Protein 9V8F (pdb70)

Radius of gyration: 19.0 Å; Cα contacts (8 Å, |Δi|>4): 303; chains: 2; bounding box: 31×50×57 Å

Secondary structure (DSSP, 8-state):
-HHHHHHHHHHHHHHHHHHHH-SS-HHHHHHHHTT---PEEE-SHHHHHHHHHH----HHHHHHHHHHHHHHHHHHHHHHHHHTSTTGGGS-HHHHHHHHHHHHHHHHHHHHHTTEETTEEEEGGGTEEEEHHHHHTSPTTSTTTTHHHHHHHHHHHTT---HHHHHHHHHHHHT-TTSTT-S-HHHHHHHHHHHHHHHHHHHHHH-TT-TTHHHHHHHHHHHHHHHHHHHHHHHHHHHHH-TTPPPPHHHHHHHTT--/--TTGGG-------

Nearest PDB structures (foldseek):
  7cxe-assembly1_A  TM=9.909E-01  e=9.442E-34  Homo sapiens
  5ycp-assembly1_A  TM=9.889E-01  e=4.609E-33  Homo sapiens
  5z5s-assembly1_A  TM=9.874E-01  e=3.484E-33  Homo sapiens
  7cxj-assembly1_A  TM=9.912E-01  e=4.609E-33  Homo sapiens
  2pob-assembly1_A  TM=9.887E-01  e=9.116E-32  Homo sapiens

Structure (mmCIF, N/CA/C/O backbone):
data_9V8F
#
_entry.id   9V8F
#
_cell.length_a   32.510
_cell.length_b   85.140
_cell.length_c   99.670
_cell.angle_alpha   90.00
_cell.angle_beta   90.00
_cell.angle_gamma   90.00
#
_symmetry.space_group_name_H-M   'P 2 21 21'
#
loop_
_entity.id
_entity.type
_entity.pdbx_description
1 polymer 'Peroxisome proliferator-activated receptor gamma'
2 polymer PG14
3 non-polymer DI(HYDROXYETHYL)ETHER
4 water water
#
loop_
_atom_site.group_PDB
_atom_site.id
_atom_site.type_symbol
_atom_site.label_atom_id
_atom_site.label_alt_id
_atom_site.label_comp_id
_atom_site.label_asym_id
_atom_site.label_entity_id
_atom_site.label_seq_id
_atom_site.pdbx_PD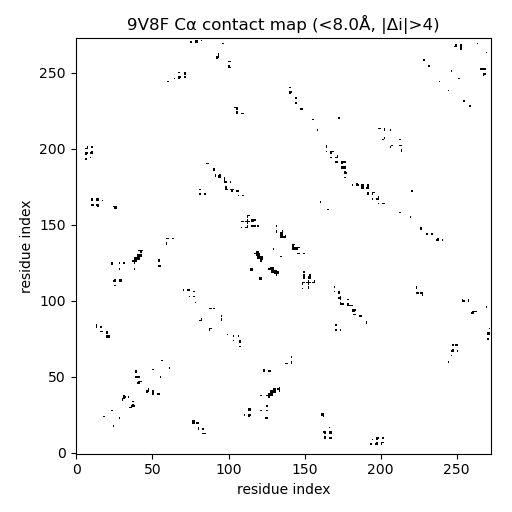B_ins_code
_atom_site.Cartn_x
_atom_site.Cartn_y
_atom_site.Cartn_z
_atom_site.occupancy
_atom_site.B_iso_or_equiv
_atom_site.auth_seq_id
_atom_site.auth_comp_id
_atom_site.auth_asym_id
_atom_site.auth_atom_id
_atom_site.pdbx_PDB_model_num
ATOM 1 N N . ASN A 1 1 ? 14.724 -11.468 -0.264 1.00 88.18 205 ASN A N 1
ATOM 2 C CA . ASN A 1 1 ? 16.059 -11.715 0.356 1.00 89.34 205 ASN A CA 1
ATOM 3 C C . ASN A 1 1 ? 16.919 -10.452 0.271 1.00 87.23 205 ASN A C 1
ATOM 4 O O . ASN A 1 1 ? 17.557 -10.107 1.262 1.00 84.46 205 ASN A O 1
ATOM 9 N N . PRO A 1 2 ? 17.004 -9.732 -0.881 1.00 85.22 206 PRO A N 1
ATOM 10 C CA . PRO A 1 2 ? 17.637 -8.411 -0.911 1.00 83.73 206 PRO A CA 1
ATOM 11 C C . PRO A 1 2 ? 16.862 -7.393 -0.080 1.00 78.71 206 PRO A C 1
ATOM 12 O O . PRO A 1 2 ? 17.460 -6.446 0.425 1.00 78.83 206 PRO A O 1
ATOM 16 N N . GLU A 1 3 ? 15.537 -7.590 0.044 1.00 76.26 207 GLU A N 1
ATOM 17 C CA . GLU A 1 3 ? 14.707 -6.770 0.920 1.00 73.27 207 GLU A CA 1
ATOM 18 C C . GLU A 1 3 ? 14.956 -7.198 2.373 1.00 67.79 207 GLU A C 1
ATOM 19 O O . GLU A 1 3 ? 15.241 -6.353 3.213 1.00 60.86 207 GLU A O 1
ATOM 25 N N . SER A 1 4 ? 14.866 -8.507 2.652 1.00 65.48 208 SER A N 1
ATOM 26 C CA . SER A 1 4 ? 15.261 -9.080 3.932 1.00 63.26 208 SER A CA 1
ATOM 27 C C . SER A 1 4 ? 16.609 -8.524 4.385 1.00 60.47 208 SER A C 1
ATOM 28 O O . SER A 1 4 ? 16.739 -8.075 5.523 1.00 60.43 208 SER A O 1
ATOM 31 N N . ALA A 1 5 ? 17.618 -8.623 3.511 1.00 59.22 209 ALA A N 1
ATOM 32 C CA . ALA A 1 5 ? 18.934 -8.091 3.812 1.00 59.40 209 ALA A CA 1
ATOM 33 C C . ALA A 1 5 ? 18.799 -6.625 4.201 1.00 57.38 209 ALA A C 1
ATOM 34 O O . ALA A 1 5 ? 19.247 -6.253 5.271 1.00 55.34 209 ALA A O 1
ATOM 36 N N . ASP A 1 6 ? 18.113 -5.833 3.372 1.00 57.09 210 ASP A N 1
ATOM 37 C CA . ASP A 1 6 ? 17.951 -4.410 3.645 1.00 57.33 210 ASP A CA 1
ATOM 38 C C . ASP A 1 6 ? 17.352 -4.196 5.036 1.00 53.83 210 ASP A C 1
ATOM 39 O O . ASP A 1 6 ? 17.840 -3.333 5.746 1.00 51.75 210 ASP A O 1
ATOM 44 N N . LEU A 1 7 ? 16.332 -4.988 5.403 1.00 52.08 211 LEU A N 1
ATOM 45 C CA . LEU A 1 7 ? 15.613 -4.852 6.646 1.00 52.58 211 LEU A CA 1
ATOM 46 C C . LEU A 1 7 ? 16.510 -5.194 7.836 1.00 49.27 211 LEU A C 1
ATOM 47 O O . LEU A 1 7 ? 16.414 -4.554 8.873 1.00 46.91 211 LEU A O 1
ATOM 52 N N . ARG A 1 8 ? 17.344 -6.219 7.682 1.00 49.20 212 ARG A N 1
ATOM 53 C CA . ARG A 1 8 ? 18.285 -6.618 8.711 1.00 48.95 212 ARG A CA 1
ATOM 54 C C . ARG A 1 8 ? 19.374 -5.560 8.842 1.00 48.01 212 ARG A C 1
ATOM 55 O O . ARG A 1 8 ? 19.800 -5.261 9.956 1.00 46.54 212 ARG A O 1
ATOM 63 N N . ALA A 1 9 ? 19.790 -4.998 7.706 1.00 47.67 213 ALA A N 1
ATOM 64 C CA . ALA A 1 9 ? 20.796 -3.954 7.683 1.00 48.14 213 ALA A CA 1
ATOM 65 C C . ALA A 1 9 ? 20.265 -2.696 8.368 1.00 46.05 213 ALA A C 1
ATOM 66 O O . ALA A 1 9 ? 21.037 -1.968 8.980 1.00 45.96 213 ALA A O 1
ATOM 68 N N . LEU A 1 10 ? 18.953 -2.456 8.261 1.00 44.08 214 LEU A N 1
ATOM 69 C CA . LEU A 1 10 ? 18.345 -1.291 8.877 1.00 43.20 214 LEU A CA 1
ATOM 70 C C . LEU A 1 10 ? 18.284 -1.515 10.390 1.00 41.06 214 LEU A C 1
ATOM 71 O O . LEU A 1 10 ? 18.617 -0.603 11.144 1.00 39.67 214 LEU A O 1
ATOM 76 N N . ALA A 1 11 ? 17.830 -2.703 10.822 1.00 40.47 215 ALA A N 1
ATOM 77 C CA . ALA A 1 11 ? 17.829 -3.079 12.228 1.00 40.21 215 ALA A CA 1
ATOM 78 C C . ALA A 1 11 ? 19.225 -2.885 12.827 1.00 40.72 215 ALA A C 1
ATOM 79 O O . ALA A 1 11 ? 19.350 -2.345 13.929 1.00 39.57 215 ALA A O 1
ATOM 81 N N . LYS A 1 12 ? 20.249 -3.345 12.110 1.00 42.45 216 LYS A N 1
ATOM 82 C CA . LYS A 1 12 ? 21.632 -3.246 12.569 1.00 44.30 216 LYS A CA 1
ATOM 83 C C . LYS A 1 12 ? 22.087 -1.782 12.679 1.00 42.64 216 LYS A C 1
ATOM 84 O O . LYS A 1 12 ? 22.703 -1.389 13.673 1.00 42.03 216 LYS A O 1
ATOM 90 N N . HIS A 1 13 ? 21.753 -0.969 11.676 1.00 41.25 217 HIS A N 1
ATOM 91 C CA . HIS A 1 13 ? 22.121 0.437 11.700 1.00 40.86 217 HIS A CA 1
ATOM 92 C C . HIS A 1 13 ? 21.540 1.141 12.941 1.00 38.45 217 HIS A C 1
ATOM 93 O O . HIS A 1 13 ? 22.220 1.927 13.582 1.00 38.41 217 HIS A O 1
ATOM 100 N N . LEU A 1 14 ? 20.261 0.898 13.218 1.00 36.37 218 LEU A N 1
ATOM 101 C CA . LEU A 1 14 ? 19.572 1.530 14.305 1.00 34.78 218 LEU A CA 1
ATOM 102 C C . LEU A 1 14 ? 20.165 1.060 15.628 1.00 34.48 218 LEU A C 1
ATOM 103 O O . LEU A 1 14 ? 20.284 1.874 16.512 1.00 33.67 218 LEU A O 1
ATOM 108 N N . TYR A 1 15 ? 20.481 -0.244 15.770 1.00 35.11 219 TYR A N 1
ATOM 109 C CA . TYR A 1 15 ? 21.082 -0.764 16.989 1.00 35.91 219 TYR A CA 1
ATOM 110 C C . TYR A 1 15 ? 22.433 -0.081 17.206 1.00 36.59 219 TYR A C 1
ATOM 111 O O . TYR A 1 15 ? 22.703 0.425 18.298 1.00 36.01 219 TYR A O 1
ATOM 120 N N . ASP A 1 16 ? 23.222 0.020 16.153 1.00 38.03 220 ASP A N 1
ATOM 121 C CA . ASP A 1 16 ? 24.534 0.650 16.249 1.00 39.93 220 ASP A CA 1
ATOM 122 C C . ASP A 1 16 ? 24.393 2.111 16.692 1.00 38.55 220 ASP A C 1
ATOM 123 O O . ASP A 1 16 ? 25.076 2.553 17.619 1.00 38.56 220 ASP A O 1
ATOM 128 N N . SER A 1 17 ? 23.392 2.798 16.137 1.00 37.04 221 SER A N 1
ATOM 129 C CA . SER A 1 17 ? 23.195 4.203 16.447 1.00 36.57 221 SER A CA 1
ATOM 130 C C . SER A 1 17 ? 22.688 4.409 17.879 1.00 34.16 221 SER A C 1
ATOM 131 O O . SER A 1 17 ? 23.006 5.412 18.518 1.00 33.80 221 SER A O 1
ATOM 134 N N . TYR A 1 18 ? 21.828 3.504 18.345 1.00 32.70 222 TYR A N 1
ATOM 135 C CA . TYR A 1 18 ? 21.279 3.561 19.674 1.00 31.48 222 TYR A CA 1
ATOM 136 C C . TYR A 1 18 ? 22.417 3.442 20.686 1.00 32.15 222 TYR A C 1
ATOM 137 O O . TYR A 1 18 ? 22.454 4.121 21.701 1.00 31.47 222 TYR A O 1
ATOM 146 N N . ILE A 1 19 ? 23.302 2.499 20.424 1.00 33.66 223 ILE A N 1
ATOM 147 C CA . ILE A 1 19 ? 24.423 2.268 21.325 1.00 35.30 223 ILE A CA 1
ATOM 148 C C . ILE A 1 19 ? 25.261 3.553 21.403 1.00 35.69 223 ILE A C 1
ATOM 149 O O . ILE A 1 19 ? 25.746 3.936 22.461 1.00 35.72 223 ILE A O 1
ATOM 154 N N . LYS A 1 20 ? 25.420 4.223 20.266 1.00 36.31 224 LYS A N 1
ATOM 155 C CA . LYS A 1 20 ? 26.227 5.422 20.213 1.00 37.55 224 LYS A CA 1
ATOM 156 C C . LYS A 1 20 ? 25.518 6.554 20.930 1.00 36.00 224 LYS A C 1
ATOM 157 O O . LYS A 1 20 ? 26.179 7.432 21.448 1.00 36.35 224 LYS A O 1
ATOM 163 N N . SER A 1 21 ? 24.181 6.542 20.922 1.00 34.70 225 SER A N 1
ATOM 164 C CA . SER A 1 21 ? 23.418 7.683 21.392 1.00 34.53 225 SER A CA 1
ATOM 165 C C . SER A 1 21 ? 23.140 7.605 22.897 1.00 35.15 225 SER A C 1
ATOM 166 O O . SER A 1 21 ? 22.986 8.640 23.527 1.00 33.99 225 SER A O 1
ATOM 169 N N . PHE A 1 22 ? 22.972 6.388 23.448 1.00 19.18 226 PHE A N 1
ATOM 170 C CA . PHE A 1 22 ? 22.447 6.217 24.803 1.00 21.33 226 PHE A CA 1
ATOM 171 C C . PHE A 1 22 ? 23.445 5.441 25.639 1.00 24.05 226 PHE A C 1
ATOM 172 O O . PHE A 1 22 ? 23.540 4.222 25.514 1.00 24.22 226 PHE A O 1
ATOM 180 N N . PRO A 1 23 ? 24.209 6.130 26.511 1.00 28.29 227 PRO A N 1
ATOM 181 C CA . PRO A 1 23 ? 25.208 5.471 27.359 1.00 29.75 227 PRO A CA 1
ATOM 182 C C . PRO A 1 23 ? 24.654 4.375 28.260 1.00 28.09 227 PRO A C 1
ATOM 183 O O . PRO A 1 23 ? 25.316 3.356 28.401 1.00 30.73 227 PRO A O 1
ATOM 187 N N . LEU A 1 24 ? 23.491 4.622 28.893 1.00 27.14 228 LEU A N 1
ATOM 188 C CA . LEU A 1 24 ? 22.926 3.678 29.840 1.00 29.25 228 LEU A CA 1
ATOM 189 C C . LEU A 1 24 ? 21.805 2.890 29.155 1.00 26.68 228 LEU A C 1
ATOM 190 O O . LEU A 1 24 ? 20.640 3.311 29.119 1.00 29.04 228 LEU A O 1
ATOM 195 N N . THR A 1 25 ? 22.220 1.759 28.600 1.00 24.83 229 THR A N 1
ATOM 196 C CA . THR A 1 25 ? 21.366 0.834 27.866 1.00 24.13 229 THR A CA 1
ATOM 197 C C . THR A 1 25 ? 20.633 -0.086 28.830 1.00 22.62 229 THR A C 1
ATOM 198 O O . THR A 1 25 ? 20.985 -0.183 30.006 1.00 21.37 229 THR A O 1
ATOM 202 N N . LYS A 1 26 ? 19.645 -0.803 28.292 1.00 22.93 230 LYS A N 1
ATOM 203 C CA . LYS A 1 26 ? 18.960 -1.821 29.072 1.00 23.56 230 LYS A CA 1
ATOM 204 C C . LYS A 1 26 ? 19.919 -2.926 29.498 1.00 22.40 230 LYS A C 1
ATOM 205 O O . LYS A 1 26 ? 19.847 -3.392 30.630 1.00 23.61 230 LYS A O 1
ATOM 211 N N . ALA A 1 27 ? 20.838 -3.325 28.632 1.00 23.84 231 ALA A N 1
ATOM 212 C CA . ALA A 1 27 ? 21.728 -4.413 29.028 1.00 24.60 231 ALA A CA 1
ATOM 213 C C . ALA A 1 27 ? 22.547 -3.993 30.248 1.00 23.76 231 ALA A C 1
ATOM 214 O O . ALA A 1 27 ? 22.783 -4.778 31.148 1.00 22.56 231 ALA A O 1
ATOM 216 N N . LYS A 1 28 ? 23.006 -2.747 30.234 1.00 24.33 232 LYS A N 1
ATOM 217 C CA . LYS A 1 28 ? 23.842 -2.214 31.297 1.00 25.30 232 LYS A CA 1
ATOM 218 C C . LYS A 1 28 ? 23.044 -2.043 32.580 1.00 22.79 232 LYS A C 1
ATOM 219 O O . LYS A 1 28 ? 23.529 -2.356 33.644 1.00 20.85 232 LYS A O 1
ATOM 225 N N . ALA A 1 29 ? 21.794 -1.613 32.461 1.00 21.19 233 ALA A N 1
ATOM 226 C CA . ALA A 1 29 ? 20.933 -1.414 33.598 1.00 20.07 233 ALA A CA 1
ATOM 227 C C . ALA A 1 29 ? 20.604 -2.745 34.261 1.00 20.33 233 ALA A C 1
ATOM 228 O O . ALA A 1 29 ? 20.621 -2.818 35.477 1.00 20.50 233 ALA A O 1
ATOM 230 N N . ARG A 1 30 ? 20.270 -3.761 33.467 1.00 21.38 234 ARG A N 1
ATOM 231 C CA . ARG A 1 30 ? 19.977 -5.101 33.948 1.00 22.91 234 ARG A CA 1
ATOM 232 C C . ARG A 1 30 ? 21.203 -5.718 34.625 1.00 22.76 234 ARG A C 1
ATOM 233 O O . ARG A 1 30 ? 21.092 -6.327 35.686 1.00 23.90 234 ARG A O 1
ATOM 241 N N . ALA A 1 31 ? 22.390 -5.532 34.065 1.00 22.99 235 ALA A N 1
ATOM 242 C CA . ALA A 1 31 ? 23.577 -6.062 34.740 1.00 24.35 235 ALA A CA 1
ATOM 243 C C . ALA A 1 31 ? 23.735 -5.472 36.146 1.00 25.21 235 ALA A C 1
ATOM 244 O O . ALA A 1 31 ? 24.014 -6.199 37.115 1.00 27.92 235 ALA A O 1
ATOM 246 N N . ILE A 1 32 ? 23.498 -4.161 36.281 1.00 24.34 236 ILE A N 1
ATOM 247 C CA . ILE A 1 32 ? 23.628 -3.480 37.566 1.00 23.19 236 ILE A CA 1
ATOM 248 C C . ILE A 1 32 ? 22.550 -3.989 38.514 1.00 22.93 236 ILE A C 1
ATOM 249 O O . ILE A 1 32 ? 22.852 -4.315 39.652 1.00 22.47 236 ILE A O 1
ATOM 254 N N . LEU A 1 33 ? 21.286 -4.025 38.078 1.00 22.66 237 LEU A N 1
ATOM 255 C CA . LEU A 1 33 ? 20.215 -4.422 38.984 1.00 23.31 237 LEU A CA 1
ATOM 256 C C . LEU A 1 33 ? 20.279 -5.892 39.401 1.00 27.20 237 LEU A C 1
ATOM 257 O O . LEU A 1 33 ? 19.639 -6.243 40.388 1.00 30.20 237 LEU A O 1
ATOM 262 N N . THR A 1 34 ? 21.021 -6.741 38.682 1.00 28.00 238 THR A N 1
ATOM 263 C CA . THR A 1 34 ? 21.107 -8.174 38.995 1.00 31.58 238 THR A CA 1
ATOM 264 C C . THR A 1 34 ? 22.497 -8.549 39.520 1.00 35.73 238 THR A C 1
ATOM 265 O O . THR A 1 34 ? 22.790 -9.733 39.695 1.00 40.11 238 THR A O 1
ATOM 269 N N . GLY A 1 35 ? 23.374 -7.559 39.683 1.00 38.70 239 GLY A N 1
ATOM 270 C CA . GLY A 1 35 ? 24.662 -7.753 40.332 1.00 44.62 239 GLY A CA 1
ATOM 271 C C . GLY A 1 35 ? 25.787 -8.265 39.428 1.00 48.13 239 GLY A C 1
ATOM 272 O O . GLY A 1 35 ? 26.904 -8.459 39.919 1.00 54.04 239 GLY A O 1
ATOM 273 N N . LYS A 1 36 ? 25.518 -8.479 38.130 1.00 45.84 240 LYS A N 1
ATOM 274 C CA . LYS A 1 36 ? 26.531 -9.010 37.232 1.00 50.93 240 LYS A CA 1
ATOM 275 C C . LYS A 1 36 ? 27.549 -7.916 36.898 1.00 57.38 240 LYS A C 1
ATOM 276 O O . LYS A 1 36 ? 27.527 -7.372 35.791 1.00 58.11 240 LYS A O 1
ATOM 282 N N . THR A 1 37 ? 28.444 -7.591 37.839 1.00 65.34 241 THR A N 1
ATOM 283 C CA . THR A 1 37 ? 29.259 -6.383 37.713 1.00 70.00 241 THR A CA 1
ATOM 284 C C . THR A 1 37 ? 30.109 -6.185 38.957 1.00 61.84 241 THR A C 1
ATOM 285 O O . THR A 1 37 ? 30.269 -7.173 39.711 1.00 67.94 241 THR A O 1
ATOM 289 N N . SER A 1 41 ? 27.235 -2.432 44.221 1.00 45.28 245 SER A N 1
ATOM 290 C CA . SER A 1 41 ? 25.786 -2.298 43.918 1.00 44.84 245 SER A CA 1
ATOM 291 C C . S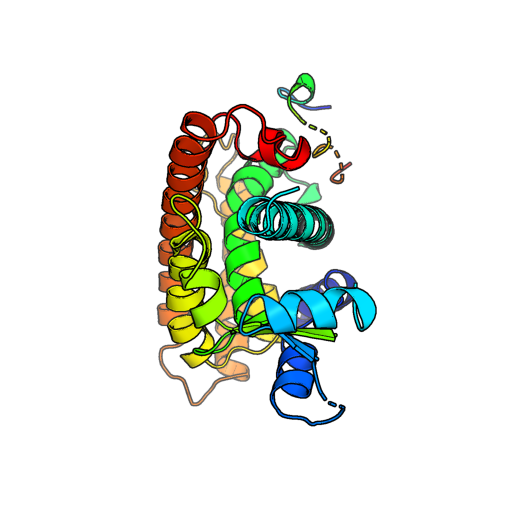ER A 1 41 ? 25.307 -0.887 44.260 1.00 37.18 245 SER A C 1
ATOM 292 O O . SER A 1 41 ? 25.876 -0.212 45.127 1.00 36.95 245 SER A O 1
ATOM 295 N N . PRO A 1 42 ? 24.219 -0.398 43.621 1.00 30.51 246 PRO A N 1
ATOM 296 C CA . PRO A 1 42 ? 23.815 1.005 43.756 1.00 27.45 246 PRO A CA 1
ATOM 297 C C . PRO A 1 42 ? 23.499 1.355 45.214 1.00 25.69 246 PRO A C 1
ATOM 298 O O . PRO A 1 42 ? 22.956 0.534 45.927 1.00 25.67 246 PRO A O 1
ATOM 302 N N . PHE A 1 43 ? 23.813 2.585 45.589 1.00 26.05 247 PHE A N 1
ATOM 303 C CA . PHE A 1 43 ? 23.416 3.141 46.868 1.00 27.07 247 PHE A CA 1
ATOM 304 C C . PHE A 1 43 ? 21.905 3.270 46.863 1.00 25.05 247 PHE A C 1
ATOM 305 O O . PHE A 1 43 ? 21.364 3.902 45.954 1.00 24.42 247 PHE A O 1
ATOM 313 N N . VAL A 1 44 ? 21.243 2.710 47.888 1.00 23.86 248 VAL A N 1
ATOM 314 C CA . VAL A 1 44 ? 19.783 2.715 47.908 1.00 23.22 248 VAL A CA 1
ATOM 315 C C . VAL A 1 44 ? 19.256 3.862 48.759 1.00 23.77 248 VAL A C 1
ATOM 316 O O . VAL A 1 44 ? 19.572 3.975 49.973 1.00 25.23 248 VAL A O 1
ATOM 320 N N . ILE A 1 45 ? 18.346 4.638 48.129 1.00 22.89 249 ILE A N 1
ATOM 321 C CA . ILE A 1 45 ? 17.654 5.714 48.779 1.00 23.63 249 ILE A CA 1
ATOM 322 C C . ILE A 1 45 ? 16.227 5.266 49.034 1.00 22.91 249 ILE A C 1
ATOM 323 O O . ILE A 1 45 ? 15.512 5.045 48.098 1.00 21.85 249 ILE A O 1
ATOM 328 N N . TYR A 1 46 ? 15.866 5.059 50.306 1.00 22.89 250 TYR A N 1
ATOM 329 C CA . TYR A 1 46 ? 14.547 4.542 50.658 1.00 24.25 250 TYR A CA 1
ATOM 330 C C . TYR A 1 46 ? 13.841 5.458 51.663 1.00 24.58 250 TYR A C 1
ATOM 331 O O . TYR A 1 46 ? 12.713 5.192 52.067 1.00 24.92 250 TYR A O 1
ATOM 340 N N . ASP A 1 47 ? 14.499 6.538 52.109 1.00 24.91 251 ASP A N 1
ATOM 341 C CA . ASP A 1 47 ? 13.909 7.449 53.083 1.00 26.87 251 ASP A CA 1
ATOM 342 C C . ASP A 1 47 ? 14.743 8.721 53.113 1.00 26.60 251 ASP A C 1
ATOM 343 O O . ASP A 1 47 ? 15.763 8.789 52.404 1.00 25.86 251 ASP A O 1
ATOM 348 N N . MET A 1 48 ? 14.392 9.641 54.032 1.00 27.34 252 MET A N 1
ATOM 349 C CA . MET A 1 48 ? 15.095 10.910 54.104 1.00 29.04 252 MET A CA 1
ATOM 350 C C . MET A 1 48 ? 16.517 10.718 54.621 1.00 29.29 252 MET A C 1
ATOM 351 O O . MET A 1 48 ? 17.403 11.399 54.139 1.00 30.46 252 MET A O 1
ATOM 356 N N . ASN A 1 49 ? 16.722 9.833 55.602 1.00 30.41 253 ASN A N 1
ATOM 357 C CA . ASN A 1 49 ? 18.058 9.622 56.152 1.00 34.80 253 ASN A CA 1
ATOM 358 C C . ASN A 1 49 ? 18.984 9.073 55.062 1.00 32.82 253 ASN A C 1
ATOM 359 O O . ASN A 1 49 ? 20.137 9.489 54.939 1.00 34.22 253 ASN A O 1
ATOM 364 N N . SER A 1 50 ? 18.488 8.101 54.300 1.00 30.24 254 SER A N 1
ATOM 365 C CA . SER 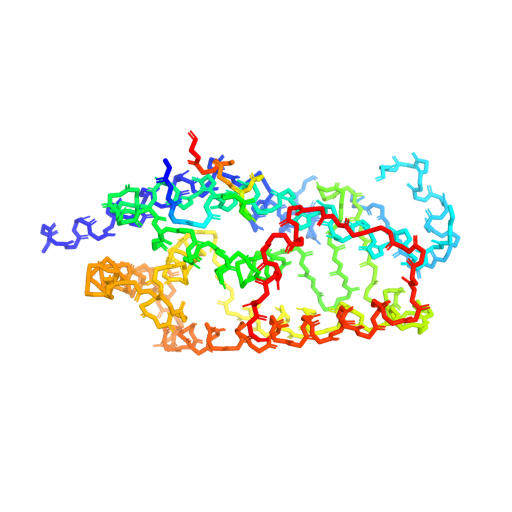A 1 50 ? 19.301 7.519 53.230 1.00 29.82 254 SER A CA 1
ATOM 366 C C . SER A 1 50 ? 19.550 8.521 52.085 1.00 28.70 254 SER A C 1
ATOM 367 O O . SER A 1 50 ? 20.648 8.575 51.542 1.00 29.78 254 SER A O 1
ATOM 370 N N . LEU A 1 51 ? 18.580 9.374 51.774 1.00 28.43 255 LEU A N 1
ATOM 371 C CA . LEU A 1 51 ? 18.790 10.471 50.845 1.00 31.08 255 LEU A CA 1
ATOM 372 C C . LEU A 1 51 ? 19.953 11.348 51.312 1.00 33.73 255 LEU A C 1
ATOM 373 O O . LEU A 1 51 ? 20.852 11.638 50.520 1.00 32.58 255 LEU A O 1
ATOM 378 N N . MET A 1 52 ? 19.942 11.705 52.605 1.00 36.01 256 MET A N 1
ATOM 379 C CA . MET A 1 52 ? 21.005 12.465 53.249 1.00 37.85 256 MET A CA 1
ATOM 380 C C . MET A 1 52 ? 22.359 11.779 53.097 1.00 37.28 256 MET A C 1
ATOM 381 O O . MET A 1 52 ? 23.325 12.404 52.683 1.00 39.02 256 MET A O 1
ATOM 386 N N . MET A 1 53 ? 22.445 10.510 53.487 1.00 39.64 257 MET A N 1
ATOM 387 C CA . MET A 1 53 ? 23.687 9.765 53.364 1.00 41.15 257 MET A CA 1
ATOM 388 C C . MET A 1 53 ? 24.050 9.630 51.878 1.00 42.49 257 MET A C 1
ATOM 389 O O . MET A 1 53 ? 25.223 9.699 51.502 1.00 41.33 257 MET A O 1
ATOM 394 N N . GLY A 1 54 ? 23.036 9.534 51.017 1.00 41.19 258 GLY A N 1
ATOM 395 C CA . GLY A 1 54 ? 23.271 9.367 49.591 1.00 46.42 258 GLY A CA 1
ATOM 396 C C . GLY A 1 54 ? 23.974 10.565 48.954 1.00 51.29 258 GLY A C 1
ATOM 397 O O . GLY A 1 54 ? 24.749 10.400 48.012 1.00 50.69 258 GLY A O 1
ATOM 398 N N . GLU A 1 55 ? 23.719 11.769 49.469 1.00 55.18 259 GLU A N 1
ATOM 399 C CA . GLU A 1 55 ? 24.200 12.973 48.814 1.00 61.84 259 GLU A CA 1
ATOM 400 C C . GLU A 1 55 ? 25.719 13.059 48.896 1.00 70.95 259 GLU A C 1
ATOM 401 O O . GLU A 1 55 ? 26.342 13.676 48.037 1.00 69.73 259 GLU A O 1
ATOM 407 N N . ASP A 1 56 ? 26.305 12.441 49.928 1.00 79.70 260 ASP A N 1
ATOM 408 C CA . ASP A 1 56 ? 27.752 12.368 50.046 1.00 87.95 260 ASP A CA 1
ATOM 409 C C . ASP A 1 56 ? 28.278 11.289 49.099 1.00 88.53 260 ASP A C 1
ATOM 410 O O . ASP A 1 56 ? 29.136 11.569 48.269 1.00 88.25 260 ASP A O 1
ATOM 415 N N . LYS A 1 57 ? 27.720 10.072 49.195 1.00 89.01 261 LYS A N 1
ATOM 416 C CA . LYS A 1 57 ? 28.268 8.902 48.518 1.00 84.29 261 LYS A CA 1
ATOM 417 C C . LYS A 1 57 ? 28.214 9.070 46.995 1.00 80.82 261 LYS A C 1
ATOM 418 O O . LYS A 1 57 ? 29.232 8.895 46.332 1.00 84.28 261 LYS A O 1
ATOM 424 N N . ILE A 1 58 ? 27.037 9.389 46.440 1.00 75.07 262 ILE A N 1
ATOM 425 C CA . ILE A 1 58 ? 26.885 9.596 45.003 1.00 72.52 262 ILE A CA 1
ATOM 426 C C . ILE A 1 58 ? 26.640 11.088 44.748 1.00 73.42 262 ILE A C 1
ATOM 427 O O . ILE A 1 58 ? 26.842 11.904 45.647 1.00 72.12 262 ILE A O 1
ATOM 432 N N . LYS A 1 59 ? 26.255 11.461 43.519 1.00 75.61 263 LYS A N 1
ATOM 433 C CA . LYS A 1 59 ? 25.882 12.843 43.238 1.00 74.43 263 LYS A CA 1
ATOM 434 C C . LYS A 1 59 ? 24.358 12.985 43.344 1.00 68.88 263 LYS A C 1
ATOM 435 O O . LYS A 1 59 ? 23.737 13.153 42.282 1.00 73.56 263 LYS A O 1
ATOM 441 N N . LYS A 1 71 ? 17.342 23.628 48.996 1.00 73.86 275 LYS A N 1
ATOM 442 C CA . LYS A 1 71 ? 15.899 23.826 49.305 1.00 72.63 275 LYS A CA 1
ATOM 443 C C . LYS A 1 71 ? 15.242 22.465 49.540 1.00 66.59 275 LYS A C 1
ATOM 444 O O . LYS A 1 71 ? 15.931 21.468 49.739 1.00 68.72 275 LYS A O 1
ATOM 450 N N . GLU A 1 72 ? 13.903 22.438 49.510 1.00 61.21 276 GLU A N 1
ATOM 451 C CA . GLU A 1 72 ? 13.107 21.319 49.997 1.00 53.24 276 GLU A CA 1
ATOM 452 C C . GLU A 1 72 ? 13.316 20.052 49.170 1.00 49.87 276 GLU A C 1
ATOM 453 O O . GLU A 1 72 ? 13.520 20.127 47.957 1.00 43.51 276 GLU A O 1
ATOM 459 N N . VAL A 1 73 ? 13.195 18.883 49.827 1.00 46.66 277 VAL A N 1
ATOM 460 C CA . VAL A 1 73 ? 13.506 17.595 49.209 1.00 44.36 277 VAL A CA 1
ATOM 461 C C . VAL A 1 73 ? 12.588 17.281 48.022 1.00 39.10 277 VAL A C 1
ATOM 462 O O . VAL A 1 73 ? 13.061 16.851 46.977 1.00 35.72 277 VAL A O 1
ATOM 466 N N . ALA A 1 74 ? 11.272 17.424 48.164 1.00 37.52 278 ALA A N 1
ATOM 467 C CA . ALA A 1 74 ? 10.392 17.018 47.075 1.00 36.25 278 ALA A CA 1
ATOM 468 C C . ALA A 1 74 ? 10.662 17.830 45.796 1.00 36.08 278 ALA A C 1
ATOM 469 O O . ALA A 1 74 ? 10.628 17.300 44.680 1.00 32.62 278 ALA A O 1
ATOM 471 N N . ILE A 1 75 ? 10.972 19.125 45.960 1.00 35.74 279 ILE A N 1
ATOM 472 C CA . ILE A 1 75 ? 11.263 19.990 44.835 1.00 38.11 279 ILE A CA 1
ATOM 473 C C . ILE A 1 75 ? 12.581 19.565 44.211 1.00 35.70 279 ILE A C 1
ATOM 474 O O . ILE A 1 75 ? 12.684 19.485 42.980 1.00 34.52 279 ILE A O 1
ATOM 479 N N . ARG A 1 76 ? 13.577 19.291 45.060 1.00 35.43 280 ARG A N 1
ATOM 480 C CA . ARG A 1 76 ? 14.880 18.854 44.574 1.00 36.82 280 ARG A CA 1
ATOM 481 C C . ARG A 1 76 ? 14.770 17.561 43.769 1.00 32.47 280 ARG A C 1
ATOM 482 O O . ARG A 1 76 ? 15.428 17.433 42.748 1.00 31.05 280 ARG A O 1
ATOM 490 N N . ILE A 1 77 ? 13.924 16.623 44.188 1.00 31.40 281 ILE A N 1
ATOM 491 C CA . ILE A 1 77 ? 13.815 15.351 43.483 1.00 31.52 281 ILE A CA 1
ATOM 492 C C . ILE A 1 77 ? 13.087 15.537 42.151 1.00 30.74 281 ILE A C 1
ATOM 493 O O . ILE A 1 77 ? 13.496 14.992 41.130 1.00 29.31 281 ILE A O 1
ATOM 498 N N . PHE A 1 78 ? 11.998 16.310 42.161 1.00 31.45 282 PHE A N 1
ATOM 499 C CA . PHE A 1 78 ? 11.253 16.598 40.946 1.00 32.91 282 PHE A CA 1
ATOM 500 C C . PHE A 1 78 ? 12.158 17.297 39.922 1.00 33.88 282 PHE A C 1
ATOM 501 O O . 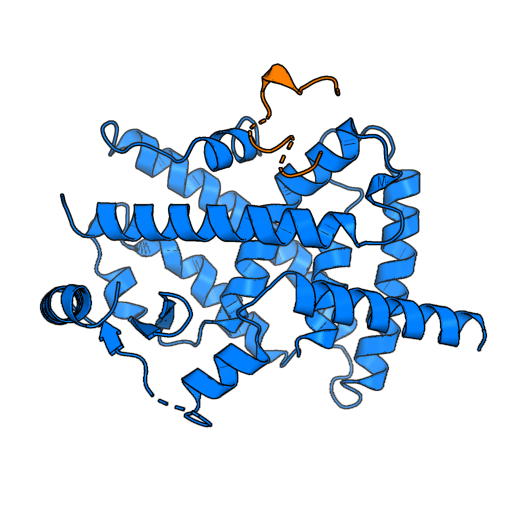PHE A 1 78 ? 12.192 16.911 38.746 1.00 33.93 282 PHE A O 1
ATOM 509 N N . GLN A 1 79 ? 12.913 18.312 40.366 1.00 33.32 283 GLN A N 1
ATOM 510 C CA . GLN A 1 79 ? 13.822 19.024 39.486 1.00 35.27 283 GLN A CA 1
ATOM 511 C C . GLN A 1 79 ? 14.920 18.089 38.979 1.00 33.26 283 GLN A C 1
ATOM 512 O O . GLN A 1 79 ? 15.380 18.203 37.833 1.00 31.04 283 GLN A O 1
ATOM 518 N N . GLY A 1 80 ? 15.337 17.152 39.822 1.00 31.95 284 GLY A N 1
ATOM 519 C CA . GLY A 1 80 ? 16.283 16.135 39.383 1.00 32.42 284 GLY A CA 1
ATOM 520 C C . GLY A 1 80 ? 15.720 15.324 38.221 1.00 29.38 284 GLY A C 1
ATOM 521 O O . GLY A 1 80 ? 16.400 15.071 37.235 1.00 30.14 284 GLY A O 1
ATOM 522 N N . CYS A 1 81 ? 14.444 14.984 38.307 1.00 28.80 285 CYS A N 1
ATOM 523 C CA . CYS A 1 81 ? 13.768 14.254 37.252 1.00 30.09 285 CYS A CA 1
ATOM 524 C C . CYS A 1 81 ? 13.766 15.078 35.957 1.00 28.77 285 CYS A C 1
ATOM 525 O O . CYS A 1 81 ? 14.076 14.587 34.879 1.00 27.27 285 CYS A O 1
ATOM 528 N N . GLN A 1 82 ? 13.428 16.360 36.067 1.00 29.99 286 GLN A N 1
ATOM 529 C CA . GLN A 1 82 ? 13.430 17.252 34.921 1.00 29.31 286 GLN A CA 1
ATOM 530 C C . GLN A 1 82 ? 14.828 17.335 34.302 1.00 27.65 286 GLN A C 1
ATOM 531 O O . GLN A 1 82 ? 14.954 17.246 33.084 1.00 28.35 286 GLN A O 1
ATOM 537 N N . PHE A 1 83 ? 15.881 17.520 35.106 1.00 27.36 287 PHE A N 1
ATOM 538 C CA . PHE A 1 83 ? 17.239 17.596 34.576 1.00 28.24 287 PHE A CA 1
ATOM 539 C C . PHE A 1 83 ? 17.637 16.324 33.829 1.00 28.43 287 PHE A C 1
ATOM 540 O O . PHE A 1 83 ? 18.264 16.386 32.754 1.00 28.52 287 PHE A O 1
ATOM 548 N N . ARG A 1 84 ? 17.261 15.175 34.374 1.00 27.89 288 ARG A N 1
ATOM 549 C CA . ARG A 1 84 ? 17.490 13.908 33.696 1.00 26.67 288 ARG A CA 1
ATOM 550 C C . ARG A 1 84 ? 16.712 13.855 32.376 1.00 26.03 288 ARG A C 1
ATOM 551 O O . ARG A 1 84 ? 17.227 13.381 31.371 1.00 25.08 288 ARG A O 1
ATOM 553 N N . SER A 1 85 ? 15.455 14.328 32.344 1.00 26.04 289 SER A N 1
ATOM 554 C CA . SER A 1 85 ? 14.698 14.377 31.098 1.00 26.16 289 SER A CA 1
ATOM 555 C C . SER A 1 85 ? 15.410 15.212 30.028 1.00 25.71 289 SER A C 1
ATOM 556 O O . SER A 1 85 ? 15.351 14.902 28.842 1.00 24.91 289 SER A O 1
ATOM 559 N N . VAL A 1 86 ? 16.010 16.323 30.450 1.00 24.74 290 VAL A N 1
ATOM 560 C CA . VAL A 1 86 ? 16.699 17.215 29.539 1.00 26.78 290 VAL A CA 1
ATOM 561 C C . VAL A 1 86 ? 17.856 16.468 28.873 1.00 25.94 290 VAL A C 1
ATOM 562 O O . VAL A 1 86 ? 18.039 16.580 27.668 1.00 25.41 290 VAL A O 1
ATOM 566 N N . GLU A 1 87 ? 18.619 15.687 29.640 1.00 27.55 291 GLU A N 1
ATOM 567 C CA . GLU A 1 87 ? 19.720 14.909 29.085 1.00 28.55 291 GLU A CA 1
ATOM 568 C C . GLU A 1 87 ? 19.193 13.843 28.110 1.00 27.87 291 GLU A C 1
ATOM 569 O O . GLU A 1 87 ? 19.745 13.626 27.025 1.00 24.76 291 GLU A O 1
ATOM 575 N N . ALA A 1 88 ? 18.053 13.219 28.437 1.00 25.25 292 ALA A N 1
ATOM 576 C CA . ALA A 1 88 ? 17.438 12.278 27.517 1.00 23.95 292 ALA A CA 1
ATOM 577 C C . ALA A 1 88 ? 17.000 12.956 26.206 1.00 22.71 292 ALA A C 1
ATOM 578 O O . ALA A 1 88 ? 17.215 12.419 25.129 1.00 22.03 292 ALA A O 1
ATOM 580 N N . VAL A 1 89 ? 16.389 14.142 26.251 1.00 22.44 293 VAL A N 1
ATOM 581 C CA . VAL A 1 89 ? 16.028 14.869 25.038 1.00 22.64 293 VAL A CA 1
ATOM 582 C C . VAL A 1 89 ? 17.248 15.053 24.134 1.00 22.44 293 VAL A C 1
ATOM 583 O O . VAL A 1 89 ? 17.178 14.885 22.925 1.00 21.67 293 VAL A O 1
ATOM 587 N N . GLN A 1 90 ? 18.377 15.433 24.718 1.00 22.95 294 GLN A N 1
ATOM 588 C CA . GLN A 1 90 ? 19.610 15.545 23.964 1.00 23.68 294 GLN A CA 1
ATOM 589 C C . GLN A 1 90 ? 19.987 14.246 23.255 1.00 22.65 294 GLN A C 1
ATOM 590 O O . GLN A 1 90 ? 20.355 14.262 22.089 1.00 22.64 294 GLN A O 1
ATOM 596 N N . GLU A 1 91 ? 19.933 13.122 23.967 1.00 22.50 295 GLU A N 1
ATOM 597 C CA . GLU A 1 91 ? 20.383 11.852 23.417 1.00 22.58 295 GLU A CA 1
ATOM 598 C C . GLU A 1 91 ? 19.394 11.373 22.358 1.00 20.69 295 GLU A C 1
ATOM 599 O O . GLU A 1 91 ? 19.770 10.832 21.330 1.00 20.76 295 GLU A O 1
ATOM 605 N N . ILE A 1 92 ? 18.103 11.555 22.630 1.00 20.47 296 ILE A N 1
ATOM 606 C CA . ILE A 1 92 ? 17.089 11.146 21.674 1.00 20.68 296 ILE A CA 1
ATOM 607 C C . ILE A 1 92 ? 17.186 11.939 20.372 1.00 20.49 296 ILE A C 1
ATOM 608 O O . ILE A 1 92 ? 16.967 11.371 19.268 1.00 21.02 296 ILE A O 1
ATOM 613 N N . THR A 1 93 ? 17.504 13.248 20.469 1.00 20.72 297 THR A N 1
ATOM 614 C CA . THR A 1 93 ? 17.631 14.087 19.294 1.00 22.46 297 THR A CA 1
ATOM 615 C C . THR A 1 93 ? 18.782 13.590 18.422 1.00 22.71 297 THR A C 1
ATOM 616 O O . THR A 1 93 ? 18.691 13.493 17.182 1.00 22.60 297 THR A O 1
ATOM 620 N N . GLU A 1 94 ? 19.890 13.237 19.072 1.00 23.56 298 GLU A N 1
ATOM 621 C CA . GLU A 1 94 ? 21.004 12.656 18.340 1.00 24.78 298 GLU A CA 1
ATOM 622 C C . GLU A 1 94 ? 20.608 11.348 17.660 1.00 24.89 298 GLU A C 1
ATOM 623 O O . GLU A 1 94 ? 20.929 11.119 16.487 1.00 24.57 298 GLU A O 1
ATOM 629 N N . TYR A 1 95 ? 19.880 10.491 18.371 1.00 22.81 299 TYR A N 1
ATOM 630 C CA . TYR A 1 95 ? 19.465 9.233 17.782 1.00 22.67 299 TYR A CA 1
ATOM 631 C C . TYR A 1 95 ? 18.573 9.470 16.579 1.00 24.10 299 TYR A C 1
ATOM 632 O O . TYR A 1 95 ? 18.754 8.852 15.534 1.00 23.99 299 TYR A O 1
ATOM 641 N N . ALA A 1 96 ? 17.675 10.459 16.681 1.00 23.50 300 ALA A N 1
ATOM 642 C CA . ALA A 1 96 ? 16.696 10.701 15.634 1.00 23.69 300 ALA A CA 1
ATOM 643 C C . ALA A 1 96 ? 17.388 11.086 14.336 1.00 24.96 300 ALA A C 1
ATOM 644 O O . ALA A 1 96 ? 16.988 10.700 13.222 1.00 25.08 300 ALA A O 1
ATOM 646 N N . LYS A 1 97 ? 18.478 11.822 14.474 1.00 26.16 301 LYS A N 1
ATOM 647 C CA . LYS A 1 97 ? 19.228 12.250 13.305 1.00 28.13 301 LYS A CA 1
ATOM 648 C C . LYS A 1 97 ? 19.863 11.097 12.546 1.00 29.03 301 LYS A C 1
ATOM 649 O O . LYS A 1 97 ? 20.233 11.260 11.376 1.00 28.74 301 LYS A O 1
ATOM 655 N N . SER A 1 98 ? 20.040 9.951 13.214 1.00 28.05 302 SER A N 1
ATOM 656 C CA . SER A 1 98 ? 20.619 8.784 12.580 1.00 29.75 302 SER A CA 1
ATOM 657 C C . SER A 1 98 ? 19.578 7.915 11.884 1.00 29.55 302 SER A C 1
ATOM 658 O O . SER A 1 98 ? 19.965 6.958 11.216 1.00 30.15 302 SER A O 1
ATOM 661 N N . ILE A 1 99 ? 18.284 8.201 12.045 1.00 30.13 303 ILE A N 1
ATOM 662 C CA . ILE A 1 99 ? 17.251 7.359 11.461 1.00 30.90 303 ILE A CA 1
ATOM 663 C C . ILE A 1 99 ? 17.145 7.703 9.983 1.00 32.93 303 ILE A C 1
ATOM 664 O O . ILE A 1 99 ? 16.838 8.849 9.633 1.00 31.43 303 ILE A O 1
ATOM 669 N N . PRO A 1 100 ? 17.409 6.733 9.074 1.00 34.87 304 PRO A N 1
ATOM 670 C CA . PRO A 1 100 ? 17.461 7.035 7.641 1.00 35.94 304 PRO A CA 1
ATOM 671 C C . PRO A 1 100 ? 16.189 7.719 7.141 1.00 35.55 304 PRO A C 1
ATOM 672 O O . PRO A 1 100 ? 15.093 7.202 7.336 1.00 35.51 304 PRO A O 1
ATOM 676 N N . GLY A 1 101 ? 16.362 8.904 6.542 1.00 35.02 305 GLY A N 1
ATOM 677 C CA . GLY A 1 101 ? 15.263 9.711 6.029 1.00 35.94 305 GLY A CA 1
ATOM 678 C C . GLY A 1 101 ? 14.892 10.883 6.932 1.00 32.28 305 GLY A C 1
ATOM 679 O O . GLY A 1 101 ? 14.380 11.904 6.464 1.00 32.26 305 GLY A O 1
ATOM 680 N N . PHE A 1 102 ? 15.204 10.789 8.230 1.00 31.40 306 PHE A N 1
ATOM 681 C CA . PHE A 1 102 ? 14.671 11.748 9.172 1.00 29.54 306 PHE A CA 1
ATOM 682 C C . PHE A 1 102 ? 15.153 13.153 8.829 1.00 28.40 306 PHE A C 1
ATOM 683 O O . PHE A 1 102 ? 14.349 14.091 8.792 1.00 26.34 306 PHE A O 1
ATOM 691 N N . VAL A 1 103 ? 16.465 13.322 8.636 1.00 28.65 307 VAL A N 1
ATOM 692 C CA . VAL A 1 103 ? 16.960 14.686 8.457 1.00 30.54 307 VAL A CA 1
ATOM 693 C C . VAL A 1 103 ? 16.624 15.219 7.062 1.00 33.19 307 VAL A C 1
ATOM 694 O O . VAL A 1 103 ? 16.840 16.396 6.789 1.00 32.08 307 VAL A O 1
ATOM 698 N N . ASN A 1 104 ? 16.043 14.379 6.203 1.00 34.09 308 ASN A N 1
ATOM 699 C CA . ASN A 1 104 ? 15.647 14.800 4.870 1.00 38.88 308 ASN A CA 1
ATOM 700 C C . ASN A 1 104 ? 14.203 15.278 4.871 1.0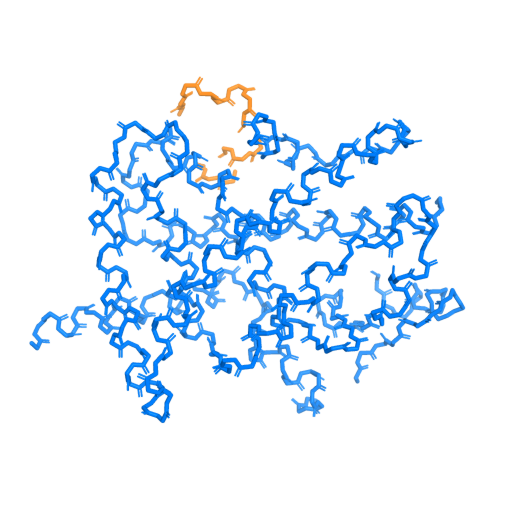0 36.26 308 ASN A C 1
ATOM 701 O O . ASN A 1 104 ? 13.760 15.836 3.886 1.00 33.97 308 ASN A O 1
ATOM 706 N N . LEU A 1 105 ? 13.484 15.078 5.975 1.00 32.34 309 LEU A N 1
ATOM 707 C CA . LEU A 1 105 ? 12.143 15.620 6.079 1.00 31.40 309 LEU A CA 1
ATOM 708 C C . LEU A 1 105 ? 12.187 17.138 6.174 1.00 31.57 309 LEU A C 1
ATOM 709 O O . LEU A 1 105 ? 13.193 17.756 6.540 1.00 33.85 309 LEU A O 1
ATOM 714 N N . ASP A 1 106 ? 11.045 17.741 5.875 1.00 31.62 310 ASP A N 1
ATOM 715 C CA . ASP A 1 106 ? 10.799 19.143 6.146 1.00 33.19 310 ASP A CA 1
ATOM 716 C C . ASP A 1 106 ? 11.207 19.441 7.591 1.00 31.18 310 ASP A C 1
ATOM 717 O O . ASP A 1 106 ? 10.785 18.742 8.491 1.00 30.47 310 ASP A O 1
ATOM 722 N N . LEU A 1 107 ? 11.982 20.507 7.818 1.00 30.26 311 LEU A N 1
ATOM 723 C CA . LEU A 1 107 ? 12.508 20.796 9.143 1.00 30.39 311 LEU A CA 1
ATOM 724 C C . LEU A 1 107 ? 11.376 21.126 10.115 1.00 29.81 311 LEU A C 1
ATOM 725 O O . LEU A 1 107 ? 11.420 20.741 11.284 1.00 27.34 311 LEU A O 1
ATOM 730 N N . ASN A 1 108 ? 10.332 21.804 9.636 1.00 27.59 312 ASN A N 1
ATOM 731 C CA . ASN A 1 108 ? 9.186 22.012 10.506 1.00 28.09 312 ASN A CA 1
ATOM 732 C C . ASN A 1 108 ? 8.698 20.675 11.066 1.00 26.93 312 ASN A C 1
ATOM 733 O O . ASN A 1 108 ? 8.317 20.589 12.241 1.00 27.65 312 ASN A O 1
ATOM 738 N N . ASP A 1 109 ? 8.660 19.660 10.205 1.00 27.94 313 ASP A N 1
ATOM 739 C CA . ASP A 1 109 ? 8.118 18.369 10.573 1.00 27.77 313 ASP A CA 1
ATOM 740 C C . ASP A 1 109 ? 9.077 17.648 11.514 1.00 26.54 313 ASP A C 1
ATOM 741 O O . ASP A 1 109 ? 8.632 16.955 12.395 1.00 26.04 313 ASP A O 1
ATOM 746 N N . GLN A 1 110 ? 10.389 17.758 11.300 1.00 25.20 314 GLN A N 1
ATOM 747 C CA . GLN A 1 110 ? 11.317 17.150 12.229 1.00 23.96 314 GLN A CA 1
ATOM 748 C C . GLN A 1 110 ? 11.078 17.674 13.635 1.00 23.23 314 GLN A C 1
ATOM 749 O O . GLN A 1 110 ? 11.136 16.913 14.596 1.00 21.94 314 GLN A O 1
ATOM 755 N N . VAL A 1 111 ? 10.831 18.989 13.741 1.00 22.68 315 VAL A N 1
ATOM 756 C CA . VAL A 1 111 ? 10.659 19.619 15.029 1.00 22.30 315 VAL A CA 1
ATOM 757 C C . VAL A 1 111 ? 9.375 19.102 15.665 1.00 22.79 315 VAL A C 1
ATOM 758 O O . VAL A 1 111 ? 9.368 18.787 16.853 1.00 21.66 315 VAL A O 1
ATOM 762 N N . THR A 1 112 ? 8.306 18.973 14.862 1.00 22.94 316 THR A N 1
ATOM 763 C CA . THR A 1 112 ? 7.051 18.457 15.376 1.00 23.96 316 THR A CA 1
ATOM 764 C C . THR A 1 112 ? 7.229 17.010 15.866 1.00 23.97 316 THR A C 1
ATOM 765 O O . THR A 1 112 ? 6.778 16.654 16.946 1.00 22.74 316 THR A O 1
ATOM 769 N N . LEU A 1 113 ? 7.948 16.180 15.099 1.00 24.33 317 LEU A N 1
ATOM 770 C CA . LEU A 1 113 ? 8.156 14.780 15.482 1.00 24.49 317 LEU A CA 1
ATOM 771 C C . LEU A 1 113 ? 8.934 14.676 16.803 1.00 24.12 317 LEU A C 1
ATOM 772 O O . LEU A 1 113 ? 8.656 13.840 17.654 1.00 23.71 317 LEU A O 1
ATOM 777 N N . LEU A 1 114 ? 9.952 15.505 16.992 1.00 24.19 318 LEU A N 1
ATOM 778 C CA . LEU A 1 114 ? 10.671 15.484 18.257 1.00 23.90 318 LEU A CA 1
ATOM 779 C C . LEU A 1 114 ? 9.801 15.991 19.413 1.00 24.75 318 LEU A C 1
ATOM 780 O O . LEU A 1 114 ? 9.779 15.401 20.493 1.00 23.03 318 LEU A O 1
ATOM 785 N N . LYS A 1 115 ? 9.061 17.077 19.201 1.00 25.08 319 LYS A N 1
ATOM 786 C CA . LYS A 1 115 ? 8.278 17.688 20.266 1.00 26.95 319 LYS A CA 1
ATOM 787 C C . LYS A 1 115 ? 7.357 16.639 20.889 1.00 27.31 319 LYS A C 1
ATOM 788 O O . LYS A 1 115 ? 7.230 16.531 22.125 1.00 25.42 319 LYS A O 1
ATOM 794 N N . TYR A 1 116 ? 6.699 15.865 20.019 1.00 26.36 320 TYR A N 1
ATOM 795 C CA . TYR A 1 116 ? 5.687 14.926 20.472 1.00 27.54 320 TYR A CA 1
ATOM 796 C C . TYR A 1 116 ? 6.280 13.559 20.797 1.00 27.70 320 TYR A C 1
ATOM 797 O O . TYR A 1 116 ? 5.634 12.762 21.462 1.00 30.30 320 TYR A O 1
ATOM 806 N N . GLY A 1 117 ? 7.475 13.266 20.274 1.00 25.40 321 GLY A N 1
ATOM 807 C CA . GLY A 1 117 ? 8.068 11.945 20.400 1.00 24.86 321 GLY A CA 1
ATOM 808 C C . GLY A 1 117 ? 8.936 11.823 21.653 1.00 23.41 321 GLY A C 1
ATOM 809 O O . GLY A 1 117 ? 9.011 10.756 22.237 1.00 21.26 321 GLY A O 1
ATOM 810 N N . VAL A 1 118 ? 9.581 12.920 22.076 1.00 23.69 322 VAL A N 1
ATOM 811 C CA . VAL A 1 118 ? 10.653 12.774 23.048 1.00 23.66 322 VAL A CA 1
ATOM 812 C C . VAL A 1 118 ? 10.151 12.187 24.376 1.00 23.42 322 VAL A C 1
ATOM 813 O O . VAL A 1 118 ? 10.790 11.290 24.914 1.00 21.11 322 VAL A O 1
ATOM 817 N N . HIS A 1 119 ? 8.992 12.606 24.905 1.00 23.10 323 HIS A N 1
ATOM 818 C CA . HIS A 1 119 ? 8.596 12.110 26.220 1.00 23.93 323 HIS A CA 1
ATOM 819 C C . HIS A 1 119 ? 8.205 10.641 26.150 1.00 24.45 323 HIS A C 1
ATOM 820 O O . HIS A 1 119 ? 8.402 9.904 27.121 1.00 23.48 323 HIS A O 1
ATOM 827 N N . GLU A 1 120 ? 7.626 10.227 25.013 1.00 23.56 324 GLU A N 1
ATOM 828 C CA . GLU A 1 120 ? 7.229 8.829 24.839 1.00 24.85 324 GLU A CA 1
ATOM 829 C C . GLU A 1 120 ? 8.462 7.936 24.835 1.00 23.96 324 GLU A C 1
ATOM 830 O O . GLU A 1 120 ? 8.448 6.815 25.377 1.00 24.85 324 GLU A O 1
ATOM 836 N N . ILE A 1 121 ? 9.535 8.460 24.233 1.00 21.66 325 ILE A N 1
ATOM 837 C CA . ILE A 1 121 ? 10.778 7.701 24.266 1.00 21.94 325 ILE A CA 1
ATOM 838 C C . ILE A 1 121 ? 11.376 7.706 25.671 1.00 21.63 325 ILE A C 1
ATOM 839 O O . ILE A 1 121 ? 11.923 6.691 26.118 1.00 22.56 325 ILE A O 1
ATOM 844 N N . ILE A 1 122 ? 11.352 8.853 26.337 1.00 21.06 326 ILE A N 1
ATOM 845 C CA . ILE A 1 122 ? 11.858 8.933 27.699 1.00 22.56 326 ILE A CA 1
ATOM 846 C C . ILE A 1 122 ? 11.234 7.823 28.534 1.00 21.77 326 ILE A C 1
ATOM 847 O O . ILE A 1 122 ? 11.928 7.121 29.265 1.00 20.14 326 ILE A O 1
ATOM 852 N N . TYR A 1 123 ? 9.899 7.668 28.464 1.00 22.19 327 TYR A N 1
ATOM 853 C CA . TYR A 1 123 ? 9.240 6.709 29.324 1.00 24.64 327 TYR A CA 1
ATOM 854 C C . TYR A 1 123 ? 9.600 5.273 28.940 1.00 23.54 327 TYR A C 1
ATOM 855 O O . TYR A 1 123 ? 9.692 4.406 29.825 1.00 22.93 327 TYR A O 1
ATOM 864 N N . THR A 1 124 ? 9.742 5.021 27.637 1.00 22.28 328 THR A N 1
ATOM 865 C CA . THR A 1 124 ? 10.121 3.733 27.091 1.00 23.45 328 THR A CA 1
ATOM 866 C C . THR A 1 124 ? 11.467 3.353 27.685 1.00 22.98 328 THR A C 1
ATOM 867 O O . THR A 1 124 ? 11.646 2.254 28.225 1.00 25.89 328 THR A O 1
ATOM 871 N N . MET A 1 125 ? 12.413 4.283 27.576 1.00 21.02 329 MET A N 1
ATOM 872 C CA . MET A 1 125 ? 13.768 3.962 27.983 1.00 22.59 329 MET A CA 1
ATOM 873 C C . MET A 1 125 ? 13.934 3.969 29.510 1.00 21.95 329 MET A C 1
ATOM 874 O O . MET A 1 125 ? 14.762 3.240 30.044 1.00 20.76 329 MET A O 1
ATOM 879 N N . LEU A 1 126 ? 13.103 4.746 30.214 1.00 21.09 330 LEU A N 1
ATOM 880 C CA . LEU A 1 126 ? 13.084 4.741 31.667 1.00 21.19 330 LEU A CA 1
ATOM 881 C C . LEU A 1 126 ? 12.748 3.353 32.224 1.00 20.57 330 LEU A C 1
ATOM 882 O O . LEU A 1 126 ? 13.274 2.924 33.272 1.00 19.38 330 LEU A O 1
ATOM 887 N N . ALA A 1 127 ? 11.852 2.647 31.534 1.00 21.61 331 ALA A N 1
ATOM 888 C CA . ALA A 1 127 ? 11.479 1.302 31.933 1.00 21.73 331 ALA A CA 1
ATOM 889 C C . ALA A 1 127 ? 12.706 0.402 32.089 1.00 21.35 331 ALA A C 1
ATOM 890 O O . ALA A 1 127 ? 12.705 -0.466 32.970 1.00 20.09 331 ALA A O 1
ATOM 892 N N . SER A 1 128 ? 13.681 0.529 31.176 1.00 20.13 332 SER A N 1
ATOM 893 C CA . SER A 1 128 ? 14.928 -0.209 31.281 1.00 21.80 332 SER A CA 1
ATOM 894 C C . SER A 1 128 ? 15.603 -0.058 32.656 1.00 21.09 332 SER A C 1
ATOM 895 O O . SER A 1 128 ? 16.351 -0.947 33.068 1.00 20.86 332 SER A O 1
ATOM 898 N N . LEU A 1 129 ? 15.477 1.112 33.287 1.00 19.89 333 LEU A N 1
ATOM 899 C CA . LEU A 1 129 ? 16.120 1.417 34.565 1.00 21.70 333 LEU A CA 1
ATOM 900 C C . LEU A 1 129 ? 15.282 1.045 35.780 1.00 20.91 333 LEU A C 1
ATOM 901 O O . LEU A 1 129 ? 15.661 1.325 36.933 1.00 19.85 333 LEU A O 1
ATOM 906 N N . MET A 1 130 ? 14.063 0.578 35.538 1.00 19.54 334 MET A N 1
ATOM 907 C CA . MET A 1 130 ? 13.116 0.384 36.612 1.00 20.59 334 MET A CA 1
ATOM 908 C C . MET A 1 130 ? 12.872 -1.100 36.890 1.00 21.93 334 MET A C 1
ATOM 909 O O . MET A 1 130 ? 12.980 -1.939 36.003 1.00 23.12 334 MET A O 1
ATOM 914 N N . ASN A 1 131 ? 12.456 -1.399 38.124 1.00 22.83 335 ASN A N 1
ATOM 915 C CA . ASN A 1 131 ? 11.707 -2.602 38.430 1.00 23.47 335 ASN A CA 1
ATOM 916 C C . ASN A 1 131 ? 10.530 -2.184 39.282 1.00 24.00 335 ASN A C 1
ATOM 917 O O . ASN A 1 131 ? 10.324 -0.987 39.463 1.00 22.32 335 ASN A O 1
ATOM 922 N N . LYS A 1 132 ? 9.786 -3.166 39.809 1.00 26.80 336 LYS A N 1
ATOM 923 C CA . LYS A 1 132 ? 8.560 -2.866 40.526 1.00 26.50 336 LYS A CA 1
ATOM 924 C C . LYS A 1 132 ? 8.872 -2.161 41.843 1.00 25.51 336 LYS A C 1
ATOM 925 O O . LYS A 1 132 ? 7.969 -1.658 42.484 1.00 24.60 336 LYS A O 1
ATOM 931 N N . ASP A 1 133 ? 10.143 -2.151 42.273 1.00 23.79 337 ASP A N 1
ATOM 932 C CA . ASP A 1 133 ? 10.456 -1.602 43.581 1.00 25.35 337 ASP A CA 1
ATOM 933 C C . ASP A 1 133 ? 11.253 -0.299 43.505 1.00 23.74 337 ASP A C 1
ATOM 934 O O . ASP A 1 133 ? 11.480 0.304 44.558 1.00 23.53 337 ASP A O 1
ATOM 939 N N . GLY A 1 134 ? 11.698 0.130 42.315 1.00 21.78 338 GLY A N 1
ATOM 940 C CA . GLY A 1 134 ? 12.380 1.415 42.236 1.00 22.61 338 GLY A CA 1
ATOM 941 C C . GLY A 1 134 ? 13.108 1.638 40.923 1.00 21.59 338 GLY A C 1
ATOM 942 O O . GLY A 1 134 ? 12.871 0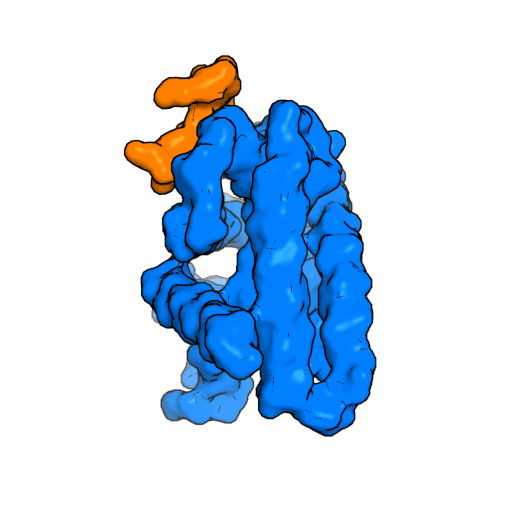.924 39.928 1.00 22.39 338 GLY A O 1
ATOM 943 N N . VAL A 1 135 ? 13.962 2.684 40.919 1.00 20.52 339 VAL A N 1
ATOM 944 C CA . VAL A 1 135 ? 14.526 3.169 39.685 1.00 19.44 339 VAL A CA 1
ATOM 945 C C . VAL A 1 135 ? 16.005 3.499 39.891 1.00 18.55 339 VAL A C 1
ATOM 946 O O . VAL A 1 135 ? 16.381 4.058 40.919 1.00 18.89 339 VAL A O 1
ATOM 950 N N . LEU A 1 136 ? 16.809 3.112 38.912 1.00 19.26 340 LEU A N 1
ATOM 951 C CA . LEU A 1 136 ? 18.210 3.526 38.887 1.00 20.48 340 LEU A CA 1
ATOM 952 C C . LEU A 1 136 ? 18.284 5.033 38.660 1.00 22.38 340 LEU A C 1
ATOM 953 O O . LEU A 1 136 ? 17.630 5.552 37.752 1.00 23.17 340 LEU A O 1
ATOM 958 N N . ILE A 1 137 ? 19.195 5.683 39.394 1.00 23.06 341 ILE A N 1
ATOM 959 C CA . ILE A 1 137 ? 19.467 7.098 39.222 1.00 24.12 341 ILE A CA 1
ATOM 960 C C . ILE A 1 137 ? 20.978 7.295 39.136 1.00 24.86 341 ILE A C 1
ATOM 961 O O . ILE A 1 137 ? 21.759 6.388 39.386 1.00 23.57 341 ILE A O 1
ATOM 966 N N . SER A 1 138 ? 21.349 8.517 38.768 1.00 27.47 342 SER A N 1
ATOM 967 C CA . SER A 1 138 ? 22.727 8.952 38.791 1.00 30.50 342 SER A CA 1
ATOM 968 C C . SER A 1 138 ? 23.564 7.967 37.979 1.00 28.16 342 SER A C 1
ATOM 969 O O . SER A 1 138 ? 24.550 7.409 38.459 1.00 29.81 342 SER A O 1
ATOM 972 N N . GLU A 1 139 ? 23.121 7.736 36.740 1.00 27.56 343 GLU A N 1
ATOM 973 C CA . GLU A 1 139 ? 23.780 6.823 35.815 1.00 30.01 343 GLU A CA 1
ATOM 974 C C . GLU A 1 139 ? 24.079 5.457 36.448 1.00 28.71 343 GLU A C 1
ATOM 975 O O . GLU A 1 139 ? 25.133 4.860 36.225 1.00 31.59 343 GLU A O 1
ATOM 981 N N . GLY A 1 140 ? 23.122 4.931 37.197 1.00 26.29 344 GLY A N 1
ATOM 982 C CA . GLY A 1 140 ? 23.227 3.595 37.781 1.00 25.98 344 GLY A CA 1
ATOM 983 C C . GLY A 1 140 ? 23.970 3.524 39.112 1.00 28.31 344 GLY A C 1
ATOM 984 O O . GLY A 1 140 ? 24.123 2.437 39.675 1.00 30.48 344 GLY A O 1
ATOM 985 N N . GLN A 1 141 ? 24.409 4.663 39.666 1.00 29.13 345 GLN A N 1
ATOM 986 C CA . GLN A 1 141 ? 25.137 4.626 40.928 1.00 29.43 345 GLN A CA 1
ATOM 987 C C . GLN A 1 141 ? 24.182 4.628 42.115 1.00 25.36 345 GLN A C 1
ATOM 988 O O . GLN A 1 141 ? 24.541 4.308 43.241 1.00 25.66 345 GLN A O 1
ATOM 994 N N . GLY A 1 142 ? 22.915 4.928 41.886 1.00 23.22 346 GLY A N 1
ATOM 995 C CA . GLY A 1 142 ? 21.998 4.905 42.998 1.00 22.78 346 GLY A CA 1
ATOM 996 C C . GLY A 1 142 ? 20.712 4.221 42.578 1.00 21.14 346 GLY A C 1
ATOM 997 O O . GLY A 1 142 ? 20.500 3.976 41.398 1.00 20.95 346 GLY A O 1
ATOM 998 N N . PHE A 1 143 ? 19.914 3.873 43.560 1.00 20.81 347 PHE A N 1
ATOM 999 C CA . PHE A 1 143 ? 18.599 3.309 43.318 1.00 20.05 347 PHE A CA 1
ATOM 1000 C C . PHE A 1 143 ? 17.630 3.949 44.279 1.00 20.87 347 PHE A C 1
ATOM 1001 O O . PHE A 1 143 ? 17.817 3.858 45.519 1.00 21.80 347 PHE A O 1
ATOM 1009 N N . MET A 1 144 ? 16.552 4.507 43.707 1.00 21.20 348 MET A N 1
ATOM 1010 C CA . MET A 1 144 ? 15.586 5.200 44.523 1.00 23.53 348 MET A CA 1
ATOM 1011 C C . MET A 1 144 ? 14.306 4.367 44.522 1.00 24.42 348 MET A C 1
ATOM 1012 O O . MET A 1 144 ? 13.810 4.008 43.450 1.00 21.56 348 MET A O 1
ATOM 1017 N N . THR A 1 145 ? 13.822 4.076 45.744 1.00 22.80 349 THR A N 1
ATOM 1018 C CA . THR A 1 145 ? 12.742 3.138 45.937 1.00 22.78 349 THR A CA 1
ATOM 1019 C C . THR A 1 145 ? 11.478 3.866 45.487 1.00 24.38 349 THR A C 1
ATOM 1020 O O . THR A 1 145 ? 11.329 5.094 45.638 1.00 23.95 349 THR A O 1
ATOM 1024 N N . ARG A 1 146 ? 10.591 3.057 44.916 1.00 25.40 350 ARG A N 1
ATOM 1025 C CA . ARG A 1 146 ? 9.281 3.497 44.490 1.00 26.06 350 ARG A CA 1
ATOM 1026 C C . ARG A 1 146 ? 8.533 4.068 45.681 1.00 28.67 350 ARG A C 1
ATOM 1027 O O . ARG A 1 146 ? 7.821 5.075 45.555 1.00 29.65 350 ARG A O 1
ATOM 1035 N N . GLU A 1 147 ? 8.627 3.363 46.816 1.00 29.75 351 GLU A N 1
ATOM 1036 C CA . GLU A 1 147 ? 7.946 3.770 48.036 1.00 31.73 351 GLU A CA 1
ATOM 1037 C C . GLU A 1 147 ? 8.406 5.141 48.498 1.00 30.97 351 GLU A C 1
ATOM 1038 O O . GLU A 1 147 ? 7.577 5.956 48.879 1.00 30.67 351 GLU A O 1
ATOM 1044 N N . PHE A 1 148 ? 9.717 5.404 48.430 1.00 27.58 352 PHE A N 1
ATOM 1045 C CA . PHE A 1 148 ? 10.247 6.706 48.763 1.00 28.14 352 PHE A CA 1
ATOM 1046 C C . PHE A 1 148 ? 9.667 7.799 47.850 1.00 29.40 352 PHE A C 1
ATOM 1047 O O . PHE A 1 148 ? 9.274 8.868 48.329 1.00 31.08 352 PHE A O 1
ATOM 1055 N N . LEU A 1 149 ? 9.577 7.530 46.542 1.00 28.59 353 LEU A N 1
ATOM 1056 C CA . LEU A 1 149 ? 9.036 8.488 45.593 1.00 31.05 353 LEU A CA 1
ATOM 1057 C C . LEU A 1 149 ? 7.544 8.707 45.843 1.00 34.30 353 LEU A C 1
ATOM 1058 O O . LEU A 1 149 ? 7.033 9.809 45.669 1.00 37.10 353 LEU A O 1
ATOM 1063 N N . LYS A 1 150 ? 6.858 7.688 46.336 1.00 33.54 354 LYS A N 1
ATOM 1064 C CA . LYS A 1 150 ? 5.458 7.870 46.712 1.00 39.42 354 LYS A CA 1
ATOM 1065 C C . LYS A 1 150 ? 5.295 8.658 48.016 1.00 40.06 354 LYS A C 1
ATOM 1066 O O . LYS A 1 150 ? 4.234 9.222 48.259 1.00 45.60 354 LYS A O 1
ATOM 1072 N N . SER A 1 151 ? 6.326 8.718 48.857 1.00 39.12 355 SER A N 1
ATOM 1073 C CA . SER A 1 151 ? 6.192 9.373 50.151 1.00 42.49 355 SER A CA 1
ATOM 1074 C C . SER A 1 151 ? 6.212 10.904 50.042 1.00 44.43 355 SER A C 1
ATOM 1075 O O . SER A 1 151 ? 5.876 11.572 51.012 1.00 44.21 355 SER A O 1
ATOM 1078 N N . LEU A 1 152 ? 6.637 11.471 48.900 1.00 41.76 356 LEU A N 1
ATOM 1079 C CA . LEU A 1 152 ? 6.898 12.903 48.829 1.00 42.58 356 LEU A CA 1
ATOM 1080 C C . LEU A 1 152 ? 5.598 13.657 49.050 1.00 45.87 356 LEU A C 1
ATOM 1081 O O . LEU A 1 152 ? 4.536 13.076 48.868 1.00 47.24 356 LEU A O 1
ATOM 1086 N N . ARG A 1 153 ? 5.704 14.935 49.445 1.00 46.32 357 ARG A N 1
ATOM 1087 C CA . ARG A 1 153 ? 4.520 15.699 49.783 1.00 50.08 357 ARG A CA 1
ATOM 1088 C C . ARG A 1 153 ? 3.750 16.065 48.517 1.00 51.04 357 ARG A C 1
ATOM 1089 O O . ARG A 1 153 ? 4.297 16.144 47.408 1.00 48.14 357 ARG A O 1
ATOM 1097 N N . LYS A 1 154 ? 2.451 16.287 48.720 1.00 51.88 358 LYS A N 1
ATOM 1098 C CA . LYS A 1 154 ? 1.557 16.754 47.680 1.00 54.20 358 LYS A CA 1
ATOM 1099 C C . LYS A 1 154 ? 2.087 18.104 47.204 1.00 57.15 358 LYS A C 1
ATOM 1100 O O . LYS A 1 154 ? 2.534 18.901 48.030 1.00 59.74 358 LYS A O 1
ATOM 1102 N N . PRO A 1 155 ? 2.074 18.426 45.888 1.00 56.13 359 PRO A N 1
ATOM 1103 C CA . PRO A 1 155 ? 1.588 17.527 44.840 1.00 57.41 359 PRO A CA 1
ATOM 1104 C C . PRO A 1 155 ? 2.627 16.695 44.090 1.00 54.31 359 PRO A C 1
ATOM 1105 O O . PRO A 1 155 ? 2.477 16.476 42.893 1.00 58.49 359 PRO A O 1
ATOM 1109 N N . PHE A 1 156 ? 3.673 16.234 44.786 1.00 51.41 360 PHE A N 1
ATOM 1110 C CA . PHE A 1 156 ? 4.759 15.504 44.145 1.00 47.31 360 PHE A CA 1
ATOM 1111 C C . PHE A 1 156 ? 4.697 14.017 44.505 1.00 48.76 360 PHE A C 1
ATOM 1112 O O . PHE A 1 156 ? 5.503 13.228 44.032 1.00 49.13 360 PHE A O 1
ATOM 1120 N N . GLY A 1 157 ? 3.744 13.630 45.345 1.00 55.76 361 GLY A N 1
ATOM 1121 C CA . GLY A 1 157 ? 3.750 12.295 45.908 1.00 57.04 361 GLY A CA 1
ATOM 1122 C C . GLY A 1 157 ? 3.636 11.219 44.834 1.00 57.61 361 GLY A C 1
ATOM 1123 O O . GLY A 1 157 ? 4.074 10.094 45.037 1.00 58.08 361 GLY A O 1
ATOM 1124 N N . ASP A 1 158 ? 3.046 11.549 43.686 1.00 61.61 362 ASP A N 1
ATOM 1125 C CA . ASP A 1 158 ? 2.634 10.491 42.783 1.00 63.61 362 ASP A CA 1
ATOM 1126 C C . ASP A 1 158 ? 3.312 10.626 41.426 1.00 53.33 362 ASP A C 1
ATOM 1127 O O . ASP A 1 158 ? 2.957 9.891 40.508 1.00 54.46 362 ASP A O 1
ATOM 1132 N N . PHE A 1 159 ? 4.263 11.561 41.285 1.00 47.89 363 PHE A N 1
ATOM 1133 C CA . PHE A 1 159 ? 4.674 11.989 39.961 1.00 42.80 363 PHE A CA 1
ATOM 1134 C C . PHE A 1 159 ? 5.292 10.830 39.180 1.00 36.81 363 PHE A C 1
ATOM 1135 O O . PHE A 1 159 ? 5.224 10.874 37.965 1.00 34.42 363 PHE A O 1
ATOM 1143 N N . MET A 1 160 ? 5.807 9.781 39.847 1.00 32.99 364 MET A N 1
ATOM 1144 C CA . MET A 1 160 ? 6.538 8.717 39.151 1.00 33.07 364 MET A CA 1
ATOM 1145 C C . MET A 1 160 ? 5.673 7.475 38.938 1.00 33.30 364 MET A C 1
ATOM 1146 O O . MET A 1 160 ? 6.011 6.615 38.134 1.00 28.72 364 MET A O 1
ATOM 1151 N N . GLU A 1 161 ? 4.509 7.426 39.596 1.00 31.99 365 GLU A N 1
ATOM 1152 C CA . GLU A 1 161 ? 3.726 6.201 39.659 1.00 33.76 365 GLU A CA 1
ATOM 1153 C C . GLU A 1 161 ? 3.271 5.740 38.272 1.00 33.02 365 GLU A C 1
ATOM 1154 O O . GLU A 1 161 ? 3.387 4.545 37.953 1.00 33.02 365 GLU A O 1
ATOM 1160 N N . PRO A 1 162 ? 2.758 6.624 37.390 1.00 34.86 366 PRO A N 1
ATOM 1161 C CA . PRO A 1 162 ? 2.382 6.224 36.026 1.00 35.53 366 PRO A CA 1
ATOM 1162 C C . PRO A 1 162 ? 3.543 5.605 35.239 1.00 33.21 366 PRO A C 1
ATOM 1163 O O . PRO A 1 162 ? 3.358 4.703 34.422 1.00 32.62 366 PRO A O 1
ATOM 1167 N N . LYS A 1 163 ? 4.752 6.105 35.494 1.00 28.22 367 LYS A N 1
ATOM 1168 C CA . LYS A 1 163 ? 5.925 5.593 34.810 1.00 27.91 367 LYS A CA 1
ATOM 1169 C C . LYS A 1 163 ? 6.238 4.174 35.298 1.00 26.36 367 LYS A C 1
ATOM 1170 O O . LYS A 1 163 ? 6.549 3.315 34.464 1.00 26.92 367 LYS A O 1
ATOM 1176 N N . PHE A 1 164 ? 6.189 3.944 36.636 1.00 25.15 368 PHE A N 1
ATOM 1177 C CA . PHE A 1 164 ? 6.409 2.617 37.221 1.00 25.78 368 PHE A CA 1
ATOM 1178 C C . PHE A 1 164 ? 5.410 1.615 36.688 1.00 26.30 368 PHE A C 1
ATOM 1179 O O . PHE A 1 164 ? 5.758 0.493 36.324 1.00 26.96 368 PHE A O 1
ATOM 1187 N N . GLU A 1 165 ? 4.139 2.007 36.688 1.00 28.59 369 GLU A N 1
ATOM 1188 C CA . GLU A 1 165 ? 3.089 1.116 36.239 1.00 31.33 369 GLU A CA 1
ATOM 1189 C C . GLU A 1 165 ? 3.324 0.656 34.799 1.00 32.75 369 GLU A C 1
ATOM 1190 O O . GLU A 1 165 ? 3.163 -0.533 34.504 1.00 33.62 369 GLU A O 1
ATOM 1196 N N . PHE A 1 166 ? 3.673 1.603 33.907 1.00 30.02 370 PHE A N 1
ATOM 1197 C CA . PHE A 1 166 ? 3.978 1.300 32.523 1.00 28.97 370 PHE A CA 1
ATOM 1198 C C . PHE A 1 166 ? 5.166 0.341 32.458 1.00 26.47 370 PHE A C 1
ATOM 1199 O O . PHE A 1 166 ? 5.139 -0.677 31.738 1.00 24.73 370 PHE A O 1
ATOM 1207 N N . ALA A 1 167 ? 6.222 0.696 33.202 1.00 25.22 371 ALA A N 1
ATOM 1208 C CA . ALA A 1 167 ? 7.467 -0.049 33.109 1.00 24.97 371 ALA A CA 1
ATOM 1209 C C . ALA A 1 167 ? 7.260 -1.500 33.517 1.00 27.01 371 ALA A C 1
ATOM 1210 O O . ALA A 1 167 ? 7.805 -2.406 32.890 1.00 29.77 371 ALA A O 1
ATOM 1212 N N . VAL A 1 168 ? 6.471 -1.758 34.569 1.00 28.88 372 VAL A N 1
ATOM 1213 C CA . VAL A 1 168 ? 6.321 -3.138 35.003 1.00 32.94 372 VAL A CA 1
ATOM 1214 C C . VAL A 1 168 ? 5.656 -3.956 33.898 1.00 33.20 372 VAL A C 1
ATOM 1215 O O . VAL A 1 168 ? 6.068 -5.086 33.657 1.00 33.31 372 VAL A O 1
ATOM 1219 N N . LYS A 1 169 ? 4.673 -3.379 33.209 1.00 33.42 373 LYS A N 1
ATOM 1220 C CA . LYS A 1 169 ? 3.987 -4.101 32.144 1.00 35.76 373 LYS A CA 1
ATOM 1221 C C . LYS A 1 169 ? 4.896 -4.231 30.921 1.00 32.78 373 LYS A C 1
ATOM 1222 O O . LYS A 1 169 ? 4.969 -5.301 30.313 1.00 30.61 373 LYS A O 1
ATOM 1228 N N . PHE A 1 170 ? 5.628 -3.149 30.610 1.00 29.09 374 PHE A N 1
ATOM 1229 C CA . PHE A 1 170 ? 6.467 -3.125 29.426 1.00 28.13 374 PHE A CA 1
ATOM 1230 C C . PHE A 1 170 ? 7.608 -4.131 29.570 1.00 27.19 374 PHE A C 1
ATOM 1231 O O . PHE A 1 170 ? 7.904 -4.890 28.653 1.00 28.76 374 PHE A O 1
ATOM 1239 N N . ASN A 1 171 ? 8.246 -4.147 30.740 1.00 27.30 375 ASN A N 1
ATOM 1240 C CA . ASN A 1 171 ? 9.395 -5.004 31.011 1.00 25.49 375 ASN A CA 1
ATOM 1241 C C . ASN A 1 171 ? 9.028 -6.486 30.909 1.00 26.00 375 ASN A C 1
ATOM 1242 O O . ASN A 1 171 ? 9.888 -7.338 30.699 1.00 25.42 375 ASN A O 1
ATOM 1247 N N . ALA A 1 172 ? 7.759 -6.819 31.110 1.00 28.62 376 ALA A N 1
ATOM 1248 C CA . ALA A 1 172 ? 7.305 -8.197 30.987 1.00 31.07 376 ALA A CA 1
ATOM 1249 C C . ALA A 1 172 ? 7.423 -8.732 29.544 1.00 32.37 376 ALA A C 1
ATOM 1250 O O . ALA A 1 172 ? 7.363 -9.944 29.342 1.00 32.68 376 ALA A O 1
ATOM 1252 N N . LEU A 1 173 ? 7.627 -7.875 28.547 1.00 29.98 377 LEU A N 1
ATOM 1253 C CA . LEU A 1 173 ? 7.814 -8.277 27.159 1.00 32.74 377 LEU A CA 1
ATOM 1254 C C . LEU A 1 173 ? 9.257 -8.703 26.892 1.00 32.79 377 LEU A C 1
ATOM 1255 O O . LEU A 1 173 ? 9.535 -9.283 25.840 1.00 34.48 377 LEU A O 1
ATOM 1260 N N . GLU A 1 174 ? 10.170 -8.392 27.820 1.00 29.77 378 GLU A N 1
ATOM 1261 C CA . GLU A 1 174 ? 11.547 -8.845 27.739 1.00 30.15 378 GLU A CA 1
ATOM 1262 C C . GLU A 1 174 ? 12.192 -8.415 26.416 1.00 30.15 378 GLU A C 1
ATOM 1263 O O . GLU A 1 174 ? 12.902 -9.196 25.786 1.00 31.22 378 GLU A O 1
ATOM 1269 N N . LEU A 1 175 ? 12.017 -7.148 26.019 1.00 27.54 379 LEU A N 1
ATOM 1270 C CA . LEU A 1 175 ? 12.706 -6.618 24.856 1.00 27.75 379 LEU A CA 1
ATOM 1271 C C . LEU A 1 175 ? 14.167 -6.410 25.229 1.00 27.59 379 LEU A C 1
ATOM 1272 O O . LEU A 1 175 ? 14.485 -6.231 26.400 1.00 27.32 379 LEU A O 1
ATOM 1277 N N . ASP A 1 176 ? 15.041 -6.496 24.233 1.00 26.93 380 ASP A N 1
ATOM 1278 C CA . ASP A 1 176 ? 16.433 -6.140 24.407 1.00 28.28 380 ASP A CA 1
ATOM 1279 C C . ASP A 1 176 ? 16.669 -4.820 23.692 1.00 26.24 380 ASP A C 1
ATOM 1280 O O . ASP A 1 176 ? 15.760 -4.270 23.064 1.00 25.98 380 ASP A O 1
ATOM 1285 N N . ASP A 1 177 ? 17.891 -4.324 23.802 1.00 24.61 381 ASP A N 1
ATOM 1286 C CA . ASP A 1 177 ? 18.244 -3.048 23.194 1.00 25.06 381 ASP A CA 1
ATOM 1287 C C . ASP A 1 177 ? 18.086 -3.079 21.666 1.00 26.74 381 ASP A C 1
ATOM 1288 O O . ASP A 1 177 ? 17.703 -2.089 21.055 1.00 25.82 381 ASP A O 1
ATOM 1293 N N . SER A 1 178 ? 18.355 -4.212 21.029 1.00 26.93 382 SER A N 1
ATOM 1294 C CA . SER A 1 178 ? 18.221 -4.287 19.572 1.00 29.75 382 SER A CA 1
ATOM 1295 C C . SER A 1 178 ? 16.762 -4.125 19.140 1.00 30.56 382 SER A C 1
ATOM 1296 O O . SER A 1 178 ? 16.452 -3.556 18.086 1.00 31.25 382 SER A O 1
ATOM 1299 N N . ASP A 1 179 ? 15.852 -4.665 19.948 1.00 28.73 383 ASP A N 1
ATOM 1300 C CA . ASP A 1 179 ? 14.438 -4.458 19.749 1.00 27.83 383 ASP A CA 1
ATOM 1301 C C . ASP A 1 179 ? 14.078 -2.991 19.982 1.00 27.70 383 ASP A C 1
ATOM 1302 O O . ASP A 1 179 ? 13.432 -2.365 19.126 1.00 27.76 383 ASP A O 1
ATOM 1307 N N . LEU A 1 180 ? 14.524 -2.459 21.119 1.00 26.45 384 LEU A N 1
ATOM 1308 C CA . LEU A 1 180 ? 14.159 -1.105 21.525 1.00 25.46 384 LEU A CA 1
ATOM 1309 C C . LEU A 1 180 ? 14.581 -0.073 20.481 1.00 24.53 384 LEU A C 1
ATOM 1310 O O . LEU A 1 180 ? 13.866 0.890 20.237 1.00 25.00 384 LEU A O 1
ATOM 1315 N N . ALA A 1 181 ? 15.741 -0.262 19.866 1.00 25.76 385 ALA A N 1
ATOM 1316 C CA . ALA A 1 181 ? 16.246 0.698 18.890 1.00 26.92 385 ALA A CA 1
ATOM 1317 C C . ALA A 1 181 ? 15.256 0.898 17.742 1.00 26.97 385 ALA A C 1
ATOM 1318 O O . ALA A 1 181 ? 14.997 2.039 17.309 1.00 27.72 385 ALA A O 1
ATOM 1320 N N . ILE A 1 182 ? 14.587 -0.176 17.344 1.00 26.65 386 ILE A N 1
ATOM 1321 C CA . ILE A 1 182 ? 13.687 -0.103 16.216 1.00 27.31 386 ILE A CA 1
ATOM 1322 C C . ILE A 1 182 ? 12.363 0.461 16.708 1.00 27.22 386 ILE A C 1
ATOM 1323 O O . ILE A 1 182 ? 11.752 1.279 16.041 1.00 28.07 386 ILE A O 1
ATOM 1328 N N . PHE A 1 183 ? 11.943 0.054 17.904 1.00 26.50 387 PHE A N 1
ATOM 1329 C CA . PHE A 1 183 ? 10.662 0.492 18.423 1.00 26.24 387 PHE A CA 1
ATOM 1330 C C . PHE A 1 183 ? 10.659 2.013 18.643 1.00 25.48 387 PHE A C 1
ATOM 1331 O O . PHE A 1 183 ? 9.676 2.696 18.386 1.00 24.38 387 PHE A O 1
ATOM 1339 N N . ILE A 1 184 ? 11.740 2.545 19.208 1.00 24.68 388 ILE A N 1
ATOM 1340 C CA . ILE A 1 184 ? 11.763 3.977 19.459 1.00 24.66 388 ILE A CA 1
ATOM 1341 C C . ILE A 1 184 ? 11.805 4.738 18.122 1.00 25.81 388 ILE A C 1
ATOM 1342 O O . ILE A 1 184 ? 11.285 5.846 18.052 1.00 25.79 388 ILE A O 1
ATOM 1347 N N . ALA A 1 185 ? 12.410 4.164 17.067 1.00 24.92 389 ALA A N 1
ATOM 1348 C CA . ALA A 1 185 ? 12.415 4.827 15.767 1.00 26.35 389 ALA A CA 1
ATOM 1349 C C . ALA A 1 185 ? 11.000 4.894 15.205 1.00 26.30 389 ALA A C 1
ATOM 1350 O O . ALA A 1 185 ? 10.573 5.913 14.684 1.00 28.26 389 ALA A O 1
ATOM 1352 N N . VAL A 1 186 ? 10.285 3.773 15.300 1.00 28.76 390 VAL A N 1
ATOM 1353 C CA . VAL A 1 186 ? 8.891 3.723 14.901 1.00 29.23 390 VAL A CA 1
ATOM 1354 C C . VAL A 1 186 ? 8.085 4.814 15.599 1.00 28.52 390 VAL A C 1
ATOM 1355 O O . VAL A 1 186 ? 7.265 5.485 14.955 1.00 29.11 390 VAL A O 1
ATOM 1359 N N . ILE A 1 187 ? 8.274 4.975 16.915 1.00 27.96 391 ILE A N 1
ATOM 1360 C CA . ILE A 1 187 ? 7.542 5.996 17.672 1.00 28.43 391 ILE A CA 1
ATOM 1361 C C . ILE A 1 187 ? 7.802 7.414 17.151 1.00 28.55 391 ILE A C 1
ATOM 1362 O O . ILE A 1 187 ? 6.876 8.234 17.007 1.00 26.35 391 ILE A O 1
ATOM 1367 N N . ILE A 1 188 ? 9.078 7.752 16.913 1.00 26.69 392 ILE A N 1
ATOM 1368 C CA . ILE A 1 188 ? 9.399 9.112 16.480 1.00 26.99 392 ILE A CA 1
ATOM 1369 C C . ILE A 1 188 ? 8.746 9.408 15.116 1.00 27.37 392 ILE A C 1
ATOM 1370 O O . ILE A 1 188 ? 8.246 10.518 14.891 1.00 27.51 392 ILE A O 1
ATOM 1375 N N . LEU A 1 189 ? 8.771 8.425 14.191 1.00 27.31 393 LEU A N 1
ATOM 1376 C CA . LEU A 1 189 ? 8.270 8.593 12.830 1.00 28.75 393 LEU A CA 1
ATOM 1377 C C . LEU A 1 189 ? 6.775 8.330 12.745 1.00 30.34 393 LEU A C 1
ATOM 1378 O O . LEU A 1 189 ? 6.338 7.585 11.897 1.00 32.59 393 LEU A O 1
ATOM 1383 N N . SER A 1 190 ? 6.009 9.023 13.596 1.00 31.03 394 SER A N 1
ATOM 1384 C CA . SER A 1 190 ? 4.573 8.815 13.671 1.00 33.50 394 SER A CA 1
ATOM 1385 C C . SER A 1 190 ? 3.893 9.877 12.822 1.00 34.33 394 SER A C 1
ATOM 1386 O O . SER A 1 190 ? 4.034 11.065 13.096 1.00 33.02 394 SER A O 1
ATOM 1389 N N . GLY A 1 191 ? 3.121 9.424 11.836 1.00 36.58 395 GLY A N 1
ATOM 1390 C CA . GLY A 1 191 ? 2.470 10.295 10.871 1.00 37.99 395 GLY A CA 1
ATOM 1391 C C . GLY A 1 191 ? 1.295 11.067 11.460 1.00 38.75 395 GLY A C 1
ATOM 1392 O O . GLY A 1 191 ? 0.736 11.939 10.787 1.00 39.88 395 GLY A O 1
ATOM 1393 N N . ASP A 1 192 ? 0.921 10.770 12.707 1.00 38.41 396 ASP A N 1
ATOM 1394 C CA . ASP A 1 192 ? -0.323 11.304 13.232 1.00 43.22 396 ASP A CA 1
ATOM 1395 C C . ASP A 1 192 ? -0.086 12.396 14.272 1.00 40.55 396 ASP A C 1
ATOM 1396 O O . ASP A 1 192 ? -1.010 12.838 14.940 1.00 39.86 396 ASP A O 1
ATOM 1401 N N . ARG A 1 193 ? 1.144 12.886 14.385 1.00 37.06 397 ARG A N 1
ATOM 1402 C CA . ARG A 1 193 ? 1.381 14.016 15.250 1.00 35.01 397 ARG A CA 1
ATOM 1403 C C . ARG A 1 193 ? 0.606 15.218 14.743 1.00 37.63 397 ARG A C 1
ATOM 1404 O O . ARG A 1 193 ? 0.538 15.458 13.535 1.00 38.80 397 ARG A O 1
ATOM 1412 N N . PRO A 1 194 ? 0.059 16.039 15.660 1.00 38.12 398 PRO A N 1
ATOM 1413 C CA . PRO A 1 194 ? -0.612 17.287 15.274 1.00 39.76 398 PRO A CA 1
ATOM 1414 C C . PRO A 1 194 ? 0.321 18.214 14.494 1.00 38.97 398 PRO A C 1
ATOM 1415 O O . PRO A 1 194 ? 1.492 18.348 14.844 1.00 36.03 398 PRO A O 1
ATOM 1419 N N . GLY A 1 195 ? -0.182 18.803 13.413 1.00 39.73 399 GLY A N 1
ATOM 1420 C CA . GLY A 1 195 ? 0.482 19.936 12.785 1.00 40.04 399 GLY A CA 1
ATOM 1421 C C . GLY A 1 195 ? 1.538 19.523 11.756 1.00 38.20 399 GLY A C 1
ATOM 1422 O O . GLY A 1 195 ? 2.241 20.377 11.212 1.00 38.01 399 GLY A O 1
ATOM 1423 N N . LEU A 1 196 ? 1.669 18.222 11.488 1.00 36.10 400 LEU A N 1
ATOM 1424 C CA . LEU A 1 196 ? 2.578 17.760 10.451 1.00 36.41 400 LEU A CA 1
ATOM 1425 C C . LEU A 1 196 ? 2.173 18.324 9.087 1.00 38.92 400 LEU A C 1
ATOM 1426 O O . LEU A 1 196 ? 0.995 18.311 8.730 1.00 38.93 400 LEU A O 1
ATOM 1431 N N . LEU A 1 197 ? 3.165 18.781 8.316 1.00 38.27 401 LEU A N 1
ATOM 1432 C CA . LEU A 1 197 ? 2.897 19.381 7.014 1.00 42.37 401 LEU A CA 1
ATOM 1433 C C . LEU A 1 197 ? 2.869 18.320 5.911 1.00 42.17 401 LEU A C 1
ATOM 1434 O O . LEU A 1 197 ? 2.052 18.453 5.017 1.00 41.24 401 LEU A O 1
ATOM 1439 N N . ASN A 1 198 ? 3.758 17.303 5.959 1.00 40.05 402 ASN A N 1
ATOM 1440 C CA . ASN A 1 198 ? 3.824 16.280 4.924 1.00 43.50 402 ASN A CA 1
ATOM 1441 C C . ASN A 1 198 ? 3.819 14.878 5.539 1.00 41.32 402 ASN A C 1
ATOM 1442 O O . ASN A 1 198 ? 4.864 14.291 5.814 1.00 40.38 402 ASN A O 1
ATOM 1447 N N . VAL A 1 199 ? 2.620 14.311 5.681 1.00 41.41 403 VAL A N 1
ATOM 1448 C CA . VAL A 1 199 ? 2.436 13.066 6.417 1.00 41.73 403 VAL A CA 1
ATOM 1449 C C . VAL A 1 199 ? 3.022 11.892 5.629 1.00 42.10 403 VAL A C 1
ATOM 1450 O O . VAL A 1 199 ? 3.609 10.999 6.217 1.00 38.89 403 VAL A O 1
ATOM 1454 N N . LYS A 1 200 ? 2.864 11.891 4.293 1.00 41.64 404 LYS A N 1
ATOM 1455 C CA . LYS A 1 200 ? 3.145 10.712 3.489 1.00 43.43 404 LYS A CA 1
ATOM 1456 C C . LYS A 1 200 ? 4.614 10.290 3.572 1.00 40.85 404 LYS A C 1
ATOM 1457 O O . LYS A 1 200 ? 4.900 9.107 3.746 1.00 39.22 404 LYS A O 1
ATOM 1463 N N . PRO A 1 201 ? 5.612 11.187 3.414 1.00 39.10 405 PRO A N 1
ATOM 1464 C CA . PRO A 1 201 ? 7.012 10.771 3.581 1.00 40.34 405 PRO A CA 1
ATOM 1465 C C . PRO A 1 201 ? 7.346 10.188 4.966 1.00 36.75 405 PRO A C 1
ATOM 1466 O O . PRO A 1 201 ? 8.131 9.242 5.068 1.00 37.09 405 PRO A O 1
ATOM 1470 N N . ILE A 1 202 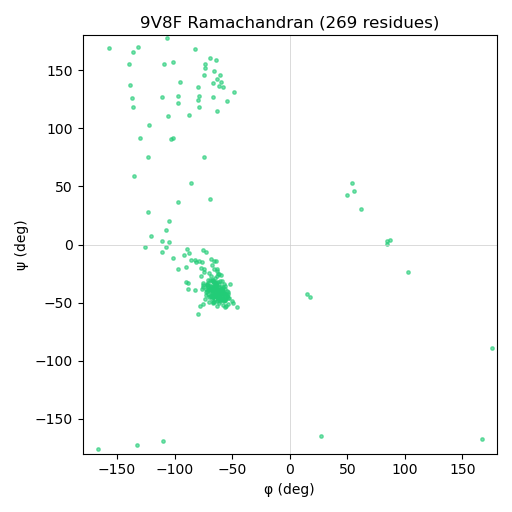? 6.653 10.668 6.004 1.00 35.59 406 ILE A N 1
ATOM 1471 C CA . ILE A 1 202 ? 6.832 10.151 7.357 1.00 35.69 406 ILE A CA 1
ATOM 1472 C C . ILE A 1 202 ? 6.265 8.726 7.456 1.00 36.68 406 ILE A C 1
ATOM 1473 O O . ILE A 1 202 ? 6.912 7.809 7.972 1.00 35.82 406 ILE A O 1
ATOM 1478 N N . GLU A 1 203 ? 5.041 8.528 6.984 1.00 37.73 407 GLU A N 1
ATOM 1479 C CA . GLU A 1 203 ? 4.448 7.196 6.973 1.00 39.44 407 GLU A CA 1
ATOM 1480 C C . GLU A 1 203 ? 5.257 6.212 6.126 1.00 39.86 407 GLU A C 1
ATOM 1481 O O . GLU A 1 203 ? 5.294 5.017 6.414 1.00 41.14 407 GLU A O 1
ATOM 1487 N N . ASP A 1 204 ? 5.912 6.691 5.077 1.00 39.20 408 ASP A N 1
ATOM 1488 C CA . ASP A 1 204 ? 6.692 5.797 4.238 1.00 41.67 408 ASP A CA 1
ATOM 1489 C C . ASP A 1 204 ? 7.886 5.264 5.023 1.00 38.21 408 ASP A C 1
ATOM 1490 O O . ASP A 1 204 ? 8.183 4.077 4.988 1.00 35.84 408 ASP A O 1
ATOM 1495 N N . ILE A 1 205 ? 8.599 6.168 5.703 1.00 36.68 409 ILE A N 1
ATOM 1496 C CA . ILE A 1 205 ? 9.718 5.766 6.540 1.00 36.27 409 ILE A CA 1
ATOM 1497 C C . ILE A 1 205 ? 9.229 4.835 7.649 1.00 36.07 409 ILE A C 1
ATOM 1498 O O . ILE A 1 205 ? 9.843 3.805 7.906 1.00 36.26 409 ILE A O 1
ATOM 1503 N N . GLN A 1 206 ? 8.123 5.193 8.298 1.00 35.13 410 GLN A N 1
ATOM 1504 C CA . GLN A 1 206 ? 7.637 4.390 9.400 1.00 35.78 410 GLN A CA 1
ATOM 1505 C C . GLN A 1 206 ? 7.272 2.990 8.916 1.00 36.64 410 GLN A C 1
ATOM 1506 O O . GLN A 1 206 ? 7.425 2.019 9.658 1.00 35.68 410 GLN A O 1
ATOM 1512 N N . ASP A 1 207 ? 6.801 2.877 7.664 1.00 38.32 411 ASP A N 1
ATOM 1513 C CA . ASP A 1 207 ? 6.407 1.577 7.136 1.00 40.97 411 ASP A CA 1
ATOM 1514 C C . ASP A 1 207 ? 7.631 0.672 7.014 1.00 40.54 411 ASP A C 1
ATOM 1515 O O . ASP A 1 207 ? 7.555 -0.518 7.331 1.00 43.68 411 ASP A O 1
ATOM 1520 N N . ASN A 1 208 ? 8.769 1.226 6.601 1.00 38.27 412 ASN A N 1
ATOM 1521 C CA . ASN A 1 208 ? 9.995 0.456 6.530 1.00 41.42 412 ASN A CA 1
ATOM 1522 C C . ASN A 1 208 ? 10.403 0.018 7.940 1.00 38.67 412 ASN A C 1
ATOM 1523 O O . ASN A 1 208 ? 10.815 -1.115 8.158 1.00 38.75 412 ASN A O 1
ATOM 1528 N N . LEU A 1 209 ? 10.315 0.957 8.886 1.00 35.50 413 LEU A N 1
ATOM 1529 C CA . LEU A 1 209 ? 10.727 0.702 10.263 1.00 33.27 413 LEU A CA 1
ATOM 1530 C C . LEU A 1 209 ? 9.856 -0.386 10.871 1.00 33.23 413 LEU A C 1
ATOM 1531 O O . LEU A 1 209 ? 10.359 -1.219 11.618 1.00 33.45 413 LEU A O 1
ATOM 1536 N N . LEU A 1 210 ? 8.558 -0.358 10.558 1.00 34.99 414 LEU A N 1
ATOM 1537 C CA . LEU A 1 210 ? 7.641 -1.345 11.097 1.00 36.79 414 LEU A CA 1
ATOM 1538 C C . LEU A 1 210 ? 7.929 -2.751 10.576 1.00 39.40 414 LEU A C 1
ATOM 1539 O O . LEU A 1 210 ? 7.779 -3.728 11.303 1.00 40.03 414 LEU A O 1
ATOM 1544 N N . GLN A 1 211 ? 8.307 -2.860 9.303 1.00 40.38 415 GLN A N 1
ATOM 1545 C CA . GLN A 1 211 ? 8.685 -4.145 8.740 1.00 42.39 415 GLN A CA 1
ATOM 1546 C C . GLN A 1 211 ? 10.026 -4.608 9.287 1.00 40.40 415 GLN A C 1
ATOM 1547 O O . GLN A 1 211 ? 10.237 -5.799 9.497 1.00 41.31 415 GLN A O 1
ATOM 1553 N N . ALA A 1 212 ? 10.931 -3.662 9.555 1.00 38.04 416 ALA A N 1
ATOM 1554 C CA . ALA A 1 212 ? 12.183 -4.014 10.201 1.00 37.05 416 ALA A CA 1
ATOM 1555 C C . ALA A 1 212 ? 11.901 -4.586 11.592 1.00 36.20 416 ALA A C 1
ATOM 1556 O O . ALA A 1 212 ? 12.546 -5.543 12.035 1.00 36.10 416 ALA A O 1
ATOM 1558 N N . LEU A 1 213 ? 10.945 -3.960 12.278 1.00 34.71 417 LEU A N 1
ATOM 1559 C CA . LEU A 1 213 ? 10.589 -4.341 13.624 1.00 35.36 417 LEU A CA 1
ATOM 1560 C C . LEU A 1 213 ? 10.000 -5.742 13.618 1.00 37.16 417 LEU A C 1
ATOM 1561 O O . LEU A 1 213 ? 10.328 -6.536 14.502 1.00 35.69 417 LEU A O 1
ATOM 1566 N N . GLU A 1 214 ? 9.081 -5.977 12.677 1.00 39.29 418 GLU A N 1
ATOM 1567 C CA . GLU A 1 214 ? 8.416 -7.278 12.580 1.00 43.10 418 GLU A CA 1
ATOM 1568 C C . GLU A 1 214 ? 9.453 -8.380 12.381 1.00 41.88 418 GLU A C 1
ATOM 1569 O O . GLU A 1 214 ? 9.419 -9.403 13.058 1.00 42.35 418 GLU A O 1
ATOM 1575 N N . LEU A 1 215 ? 10.390 -8.172 11.458 1.00 41.25 419 LEU A N 1
ATOM 1576 C CA . LEU A 1 215 ? 11.399 -9.177 11.185 1.00 41.79 419 LEU A CA 1
ATOM 1577 C C . LEU A 1 215 ? 12.304 -9.386 12.406 1.00 39.53 419 LEU A C 1
ATOM 1578 O O . LEU A 1 215 ? 12.588 -10.525 12.726 1.00 38.96 419 LEU A O 1
ATOM 1583 N N . GLN A 1 216 ? 12.733 -8.299 13.080 1.00 37.15 420 GLN A N 1
ATOM 1584 C CA . GLN A 1 216 ? 13.564 -8.353 14.276 1.00 36.58 420 GLN A CA 1
ATOM 1585 C C . GLN A 1 216 ? 12.922 -9.196 15.383 1.00 35.59 420 GLN A C 1
ATOM 1586 O O . GLN A 1 216 ? 13.595 -9.981 16.059 1.00 36.54 420 GLN A O 1
ATOM 1592 N N . LEU A 1 217 ? 11.614 -9.027 15.589 1.00 35.03 421 LEU A N 1
ATOM 1593 C CA . LEU A 1 217 ? 10.939 -9.689 16.689 1.00 36.01 421 LEU A CA 1
ATOM 1594 C C . LEU A 1 217 ? 10.734 -11.166 16.366 1.00 39.24 421 LEU A C 1
ATOM 1595 O O . LEU A 1 217 ? 10.726 -12.023 17.258 1.00 39.58 421 LEU A O 1
ATOM 1600 N N . LYS A 1 218 ? 10.533 -11.462 15.084 1.00 41.51 422 LYS A N 1
ATOM 1601 C CA . LYS A 1 218 ? 10.407 -12.846 14.657 1.00 44.08 422 LYS A CA 1
ATOM 1602 C C . LYS A 1 218 ? 11.734 -13.574 14.853 1.00 43.25 422 LYS A C 1
ATOM 1603 O O . LYS A 1 218 ? 11.742 -14.767 15.184 1.00 43.23 422 LYS A O 1
ATOM 1609 N N . LEU A 1 219 ? 12.839 -12.890 14.548 1.00 40.96 423 LEU A N 1
ATOM 1610 C CA . LEU A 1 219 ? 14.152 -13.512 14.642 1.00 42.41 423 LEU A CA 1
ATOM 1611 C C . LEU A 1 219 ? 14.578 -13.608 16.098 1.00 39.42 423 LEU A C 1
ATOM 1612 O O . LEU A 1 219 ? 15.144 -14.629 16.488 1.00 38.69 423 LEU A O 1
ATOM 1617 N N . ASN A 1 220 ? 14.262 -12.570 16.891 1.00 35.83 424 ASN A N 1
ATOM 1618 C CA . ASN A 1 220 ? 14.846 -12.381 18.206 1.00 35.53 424 ASN A CA 1
ATOM 1619 C C . ASN A 1 220 ? 13.924 -12.924 19.302 1.00 35.22 424 ASN A C 1
ATOM 1620 O O . ASN A 1 220 ? 14.384 -13.166 20.415 1.00 34.08 424 ASN A O 1
ATOM 1625 N N . HIS A 1 221 ? 12.619 -13.076 19.020 1.00 36.58 425 HIS A N 1
ATOM 1626 C CA . HIS A 1 221 ? 11.706 -13.590 20.030 1.00 37.83 425 HIS A CA 1
ATOM 1627 C C . HIS A 1 221 ? 10.777 -14.634 19.419 1.00 42.20 425 HIS A C 1
ATOM 1628 O O . HIS A 1 221 ? 9.556 -14.473 19.446 1.00 42.88 425 HIS A O 1
ATOM 1635 N N . PRO A 1 222 ? 11.316 -15.731 18.844 1.00 44.87 426 PRO A N 1
ATOM 1636 C CA . PRO A 1 222 ? 10.467 -16.735 18.185 1.00 48.64 426 PRO A CA 1
ATOM 1637 C C . PRO A 1 222 ? 9.445 -17.374 19.131 1.00 51.01 426 PRO A C 1
ATOM 1638 O O . PRO A 1 222 ? 8.370 -17.745 18.699 1.00 54.41 426 PRO A O 1
ATOM 1642 N N . GLU A 1 223 ? 9.723 -17.409 20.440 1.00 54.19 427 GLU A N 1
ATOM 1643 C CA . GLU A 1 223 ? 8.799 -17.982 21.416 1.00 59.63 427 GLU A CA 1
ATOM 1644 C C . GLU A 1 223 ? 7.631 -17.053 21.782 1.00 57.86 427 GLU A C 1
ATOM 1645 O O . GLU A 1 223 ? 6.651 -17.511 22.367 1.00 58.23 427 GLU A O 1
ATOM 1651 N N . SER A 1 224 ? 7.723 -15.766 21.431 1.00 55.62 428 SER A N 1
ATOM 1652 C CA . SER A 1 224 ? 6.722 -14.769 21.794 1.00 55.07 428 SER A CA 1
ATOM 1653 C C . SER A 1 224 ? 5.846 -14.466 20.589 1.00 54.62 428 SER A C 1
ATOM 1654 O O . SER A 1 224 ? 6.125 -13.521 19.847 1.00 53.16 428 SER A O 1
ATOM 1657 N N . SER A 1 225 ? 4.752 -15.218 20.469 1.00 58.16 429 SER A N 1
ATOM 1658 C CA . SER A 1 225 ? 4.028 -15.361 19.215 1.00 63.95 429 SER A CA 1
ATOM 1659 C C . SER A 1 225 ? 3.288 -14.094 18.779 1.00 63.40 429 SER A C 1
ATOM 1660 O O . SER A 1 225 ? 2.983 -13.969 17.591 1.00 68.13 429 SER A O 1
ATOM 1663 N N . GLN A 1 226 ? 2.935 -13.212 19.724 1.00 54.68 430 GLN A N 1
ATOM 1664 C CA . GLN A 1 226 ? 2.154 -12.024 19.407 1.00 53.32 430 GLN A CA 1
ATOM 1665 C C . GLN A 1 226 ? 2.862 -10.742 19.844 1.00 47.24 430 GLN A C 1
ATOM 1666 O O . GLN A 1 226 ? 2.226 -9.724 20.108 1.00 45.13 430 GLN A O 1
ATOM 1672 N N . LEU A 1 227 ? 4.188 -10.773 19.887 1.00 42.25 431 LEU A N 1
ATOM 1673 C CA . LEU A 1 227 ? 4.934 -9.668 20.460 1.00 40.03 431 LEU A CA 1
ATOM 1674 C C . LEU A 1 227 ? 4.765 -8.375 19.658 1.00 38.51 431 LEU A C 1
ATOM 1675 O O . LEU A 1 227 ? 4.654 -7.299 20.256 1.00 38.36 431 LEU A O 1
ATOM 1680 N N . PHE A 1 228 ? 4.822 -8.460 18.328 1.00 39.31 432 PHE A N 1
ATOM 1681 C CA . PHE A 1 228 ? 4.712 -7.300 17.452 1.00 42.21 432 PHE A CA 1
ATOM 1682 C C . PHE A 1 228 ? 3.416 -6.552 17.753 1.00 41.28 432 PHE A C 1
ATOM 1683 O O . PHE A 1 228 ? 3.460 -5.347 18.015 1.00 38.59 432 PHE A O 1
ATOM 1691 N N . ALA A 1 229 ? 2.292 -7.280 17.734 1.00 42.25 433 ALA A N 1
ATOM 1692 C CA . ALA A 1 229 ? 0.991 -6.695 18.034 1.00 44.99 433 ALA A CA 1
ATOM 1693 C C . ALA A 1 229 ? 0.958 -6.067 19.431 1.00 44.41 433 ALA A C 1
ATOM 1694 O O . ALA A 1 229 ? 0.468 -4.948 19.608 1.00 42.92 433 ALA A O 1
ATOM 1696 N N . LYS A 1 230 ? 1.558 -6.744 20.417 1.00 42.88 434 LYS A N 1
ATOM 1697 C CA . LYS A 1 230 ? 1.570 -6.255 21.787 1.00 43.91 434 LYS A CA 1
ATOM 1698 C C . LYS A 1 230 ? 2.351 -4.943 21.875 1.00 41.78 434 LYS A C 1
ATOM 1699 O O . LYS A 1 230 ? 1.999 -4.049 22.633 1.00 41.30 434 LYS A O 1
ATOM 1705 N N . LEU A 1 231 ? 3.398 -4.819 21.064 1.00 42.54 435 LEU A N 1
ATOM 1706 C CA . LEU A 1 231 ? 4.254 -3.645 21.112 1.00 41.68 435 LEU A CA 1
ATOM 1707 C C . LEU A 1 231 ? 3.567 -2.445 20.459 1.00 43.42 435 LEU A C 1
ATOM 1708 O O . LEU A 1 231 ? 3.737 -1.297 20.883 1.00 39.75 435 LEU A O 1
ATOM 1713 N N . LEU A 1 232 ? 2.818 -2.695 19.386 1.00 43.58 436 LEU A N 1
ATOM 1714 C CA . LEU A 1 232 ? 2.095 -1.606 18.744 1.00 44.73 436 LEU A CA 1
ATOM 1715 C C . LEU A 1 232 ? 1.147 -0.983 19.769 1.00 42.70 436 LEU A C 1
ATOM 1716 O O . LEU A 1 232 ? 1.031 0.238 19.846 1.00 44.61 436 LEU A O 1
ATOM 1721 N N . GLN A 1 233 ? 0.544 -1.808 20.617 1.00 41.40 437 GLN A N 1
ATOM 1722 C CA . GLN A 1 233 ? -0.374 -1.300 21.621 1.00 43.55 437 GLN A CA 1
ATOM 1723 C C . GLN A 1 233 ? 0.354 -0.426 22.642 1.00 43.35 437 GLN A C 1
ATOM 1724 O O . GLN A 1 233 ? -0.205 0.526 23.188 1.00 39.64 437 GLN A O 1
ATOM 1730 N N . LYS A 1 234 ? 1.617 -0.747 22.923 1.00 39.46 438 LYS A N 1
ATOM 1731 C CA . LYS A 1 234 ? 2.323 0.050 23.914 1.00 38.27 438 LYS A CA 1
ATOM 1732 C C . LYS A 1 234 ? 2.513 1.470 23.416 1.00 36.48 438 LYS A C 1
ATOM 1733 O O . LYS A 1 234 ? 2.582 2.397 24.230 1.00 36.66 438 LYS A O 1
ATOM 1739 N N . MET A 1 235 ? 2.683 1.631 22.100 1.00 37.82 439 MET A N 1
ATOM 1740 C CA . MET A 1 235 ? 2.852 2.961 21.536 1.00 40.62 439 MET A CA 1
ATOM 1741 C C . MET A 1 235 ? 1.677 3.853 21.926 1.00 40.19 439 MET A C 1
ATOM 1742 O O . MET A 1 235 ? 1.854 5.010 22.299 1.00 38.58 439 MET A O 1
ATOM 1747 N N . THR A 1 236 ? 0.464 3.307 21.817 1.00 43.67 440 THR A N 1
ATOM 1748 C CA . THR A 1 236 ? -0.720 4.049 22.216 1.00 42.76 440 THR A CA 1
ATOM 1749 C C . THR A 1 236 ? -0.683 4.363 23.718 1.00 41.71 440 THR A C 1
ATOM 1750 O O . THR A 1 236 ? -0.963 5.480 24.130 1.00 41.90 440 THR A O 1
ATOM 1754 N N . ASP A 1 237 ? -0.333 3.376 24.551 1.00 40.82 441 ASP A N 1
ATOM 1755 C CA . ASP A 1 237 ? -0.203 3.585 25.993 1.00 41.65 441 ASP A CA 1
ATOM 1756 C C . ASP A 1 237 ? 0.760 4.730 26.323 1.00 40.68 441 ASP A C 1
ATOM 1757 O O . ASP A 1 237 ? 0.518 5.549 27.217 1.00 38.19 441 ASP A O 1
ATOM 1762 N N . LEU A 1 238 ? 1.857 4.812 25.577 1.00 36.66 442 LEU A N 1
ATOM 1763 C CA . LEU A 1 238 ? 2.819 5.864 25.853 1.00 36.30 442 LEU A CA 1
ATOM 1764 C C . LEU A 1 238 ? 2.187 7.252 25.740 1.00 39.93 442 LEU A C 1
ATOM 1765 O O . LEU A 1 238 ? 2.462 8.121 26.568 1.00 37.79 442 LEU A O 1
ATOM 1770 N N . ARG A 1 239 ? 1.312 7.455 24.750 1.00 45.18 443 ARG A N 1
ATOM 1771 C CA . ARG A 1 239 ? 0.682 8.761 24.572 1.00 51.39 443 ARG A CA 1
ATOM 1772 C C . ARG A 1 239 ? -0.059 9.225 25.826 1.00 52.23 443 ARG A C 1
ATOM 1773 O O . ARG A 1 239 ? -0.051 10.415 26.123 1.00 47.12 443 ARG A O 1
ATOM 1781 N N . GLN A 1 240 ? -0.680 8.297 26.574 1.00 50.62 444 GLN A N 1
ATOM 1782 C CA . GLN A 1 240 ? -1.494 8.657 27.727 1.00 51.07 444 GLN A CA 1
ATOM 1783 C C . GLN A 1 240 ? -0.620 9.049 28.919 1.00 51.96 444 GLN A C 1
ATOM 1784 O O . GLN A 1 240 ? -0.969 9.947 29.686 1.00 52.66 444 GLN A O 1
ATOM 1790 N N . ILE A 1 241 ? 0.538 8.408 29.095 1.00 44.23 445 ILE A N 1
ATOM 1791 C CA . ILE A 1 241 ? 1.401 8.806 30.202 1.00 45.19 445 ILE A CA 1
ATOM 1792 C C . ILE A 1 241 ? 1.840 10.249 29.971 1.00 41.32 445 ILE A C 1
ATOM 1793 O O . ILE A 1 241 ? 1.976 11.013 30.922 1.00 43.23 445 ILE A O 1
ATOM 1798 N N . VAL A 1 242 ? 2.118 10.597 28.712 1.00 41.06 446 VAL A N 1
ATOM 1799 C CA . VAL A 1 242 ? 2.576 11.943 28.400 1.00 40.95 446 VAL A CA 1
ATOM 1800 C C . VAL A 1 242 ? 1.462 12.935 28.701 1.00 43.48 446 VAL A C 1
ATOM 1801 O O . VAL A 1 242 ? 1.694 13.954 29.345 1.00 46.94 446 VAL A O 1
ATOM 1805 N N . THR A 1 243 ? 0.259 12.645 28.208 1.00 48.82 447 THR A N 1
ATOM 1806 C CA . THR A 1 243 ? -0.904 13.468 28.510 1.00 55.30 447 THR A CA 1
ATOM 1807 C C . THR A 1 243 ? -1.012 13.723 30.010 1.00 57.55 447 THR A C 1
ATOM 1808 O O . THR A 1 243 ? -1.157 14.857 30.454 1.00 60.20 447 THR A O 1
ATOM 1812 N N . GLU A 1 244 ? -0.933 12.650 30.787 1.00 54.21 448 GLU A N 1
ATOM 1813 C CA . GLU A 1 244 ? -1.096 12.709 32.228 1.00 58.52 448 GLU A CA 1
ATOM 1814 C C . GLU A 1 244 ? 0.051 13.466 32.886 1.00 60.27 448 GLU A C 1
ATOM 1815 O O . GLU A 1 244 ? -0.146 14.076 33.939 1.00 60.57 448 GLU A O 1
ATOM 1821 N N . HIS A 1 245 ? 1.253 13.393 32.291 1.00 51.18 449 HIS A N 1
ATOM 1822 C CA . HIS A 1 245 ? 2.394 14.082 32.862 1.00 51.08 449 HIS A CA 1
ATOM 1823 C C . HIS A 1 245 ? 2.205 15.590 32.711 1.00 48.65 449 HIS A C 1
ATOM 1824 O O . HIS A 1 245 ? 2.467 16.347 33.649 1.00 50.21 449 HIS A O 1
ATOM 1831 N N . VAL A 1 246 ? 1.764 16.023 31.525 1.00 54.27 450 VAL A N 1
ATOM 1832 C CA . VAL A 1 246 ? 1.615 17.448 31.243 1.00 54.87 450 VAL A CA 1
ATOM 1833 C C . VAL A 1 246 ? 0.562 18.046 32.177 1.00 58.35 450 VAL A C 1
ATOM 1834 O O . VAL A 1 246 ? 0.751 19.143 32.692 1.00 57.91 450 VAL A O 1
ATOM 1838 N N . GLN A 1 247 ? -0.513 17.293 32.446 1.00 60.02 451 GLN A N 1
ATOM 1839 C CA . GLN A 1 247 ? -1.550 17.730 33.368 1.00 65.52 451 GLN A CA 1
ATOM 1840 C C . GLN A 1 247 ? -0.975 17.853 34.780 1.00 66.86 451 GLN A C 1
ATOM 1841 O O . GLN A 1 247 ? -1.201 18.855 35.461 1.00 64.36 451 GLN A O 1
ATOM 1847 N N . LEU A 1 248 ? -0.159 16.872 35.177 1.00 64.76 452 LEU A N 1
ATOM 1848 C CA . LEU A 1 248 ? 0.499 16.863 36.478 1.00 67.16 452 LEU A CA 1
ATOM 1849 C C . LEU A 1 248 ? 1.333 18.133 36.642 1.00 64.07 452 LEU A C 1
ATOM 1850 O O . LEU A 1 248 ? 1.342 18.748 37.705 1.00 62.09 452 LEU A O 1
ATOM 1855 N N . LEU A 1 249 ? 2.027 18.531 35.570 1.00 62.44 453 LEU A N 1
ATOM 1856 C CA . LEU A 1 249 ? 2.806 19.761 35.559 1.00 61.79 453 LEU A CA 1
ATOM 1857 C C . LEU A 1 249 ? 1.925 21.000 35.702 1.00 64.20 453 LEU A C 1
ATOM 1858 O O . LEU A 1 249 ? 2.350 21.990 36.294 1.00 64.90 453 LEU A O 1
ATOM 1863 N N . GLN A 1 250 ? 0.725 20.976 35.116 1.00 65.29 454 GLN A N 1
ATOM 1864 C CA . GLN A 1 250 ? -0.189 22.099 35.273 1.00 70.64 454 GLN A CA 1
ATOM 1865 C C . GLN A 1 250 ? -0.445 22.331 36.759 1.00 71.92 454 GLN A C 1
ATOM 1866 O O . GLN A 1 250 ? -0.332 23.464 37.233 1.00 70.51 454 GLN A O 1
ATOM 1872 N N . VAL A 1 251 ? -0.771 21.243 37.470 1.00 70.32 455 VAL A N 1
ATOM 1873 C CA . VAL A 1 251 ? -1.054 21.294 38.894 1.00 74.93 455 VAL A CA 1
ATOM 1874 C C . VAL A 1 251 ? 0.138 21.913 39.619 1.00 79.41 455 VAL A C 1
ATOM 1875 O O . VAL A 1 251 ? -0.029 22.798 40.460 1.00 79.57 455 VAL A O 1
ATOM 1879 N N . ILE A 1 252 ? 1.342 21.440 39.284 1.00 78.08 456 ILE A N 1
ATOM 1880 C CA . ILE A 1 252 ? 2.531 21.845 40.013 1.00 81.42 456 ILE A CA 1
ATOM 1881 C C . ILE A 1 252 ? 2.821 23.318 39.703 1.00 85.23 456 ILE A C 1
ATOM 1882 O O . ILE A 1 252 ? 3.229 24.061 40.591 1.00 88.12 456 ILE A O 1
ATOM 1887 N N . LYS A 1 253 ? 2.559 23.755 38.462 1.00 85.24 457 LYS A N 1
ATOM 1888 C CA . LYS A 1 253 ? 2.730 25.154 38.091 1.00 85.75 457 LYS A CA 1
ATOM 1889 C C . LYS A 1 253 ? 1.784 26.058 38.886 1.00 89.75 457 LYS A C 1
ATOM 1890 O O . LYS A 1 253 ? 2.027 27.259 38.997 1.00 92.05 457 LYS A O 1
ATOM 1896 N N . LYS A 1 254 ? 0.702 25.482 39.423 1.00 88.47 458 LYS A N 1
ATOM 1897 C CA . LYS A 1 254 ? -0.241 26.214 40.252 1.00 89.58 458 LYS A CA 1
ATOM 1898 C C . LYS A 1 254 ? 0.306 26.366 41.670 1.00 88.05 458 LYS A C 1
ATOM 1899 O O . LYS A 1 254 ? 0.486 27.485 42.139 1.00 89.72 458 LYS A O 1
ATOM 1905 N N . THR A 1 255 ? 0.565 25.236 42.340 1.00 85.93 459 THR A N 1
ATOM 1906 C CA . THR A 1 255 ? 0.903 25.232 43.756 1.00 85.36 459 THR A CA 1
ATOM 1907 C C . THR A 1 255 ? 2.286 25.841 43.984 1.00 78.34 459 THR A C 1
ATOM 1908 O O . THR A 1 255 ? 2.534 26.394 45.049 1.00 76.00 459 THR A O 1
ATOM 1912 N N . GLU A 1 256 ? 3.192 25.704 43.005 1.00 76.39 460 GLU A N 1
ATOM 1913 C CA . GLU A 1 256 ? 4.609 25.960 43.219 1.00 72.30 460 GLU A CA 1
ATOM 1914 C C . GLU A 1 256 ? 5.099 27.014 42.233 1.00 72.21 460 GLU A C 1
ATOM 1915 O O . GLU A 1 256 ? 5.803 26.686 41.285 1.00 68.13 460 GLU A O 1
ATOM 1921 N N . THR A 1 257 ? 4.754 28.281 42.482 1.00 74.82 461 THR A N 1
ATOM 1922 C CA . THR A 1 257 ? 5.060 29.357 41.552 1.00 76.75 461 THR A CA 1
ATOM 1923 C C . THR A 1 257 ? 6.548 29.716 41.588 1.00 77.09 461 THR A C 1
ATOM 1924 O O . THR A 1 257 ? 7.069 30.268 40.617 1.00 79.00 461 THR A O 1
ATOM 1928 N N . ASP A 1 258 ? 7.236 29.410 42.698 1.00 76.82 462 ASP A N 1
ATOM 1929 C CA . ASP A 1 258 ? 8.632 29.794 42.862 1.00 76.67 462 ASP A CA 1
ATOM 1930 C C . ASP A 1 258 ? 9.576 28.819 42.153 1.00 72.86 462 ASP A C 1
ATOM 1931 O O . ASP A 1 258 ? 10.753 29.123 41.989 1.00 76.27 462 ASP A O 1
ATOM 1936 N N . MET A 1 259 ? 9.076 27.636 41.772 1.00 66.42 463 MET A N 1
ATOM 1937 C CA . MET A 1 259 ? 9.924 26.590 41.221 1.00 65.30 463 MET A CA 1
ATOM 1938 C C . MET A 1 259 ? 10.210 26.898 39.752 1.00 59.31 463 MET A C 1
ATOM 1939 O O . MET A 1 259 ? 9.292 27.076 38.955 1.00 56.87 463 MET A O 1
ATOM 1944 N N . SER A 1 260 ? 11.499 26.963 39.407 1.00 58.85 464 SER A N 1
ATOM 1945 C CA . SER A 1 260 ? 11.917 27.234 38.041 1.00 58.45 464 SER A CA 1
ATOM 1946 C C . SER A 1 260 ? 11.802 25.955 37.219 1.00 54.32 464 SER A C 1
ATOM 1947 O O . SER A 1 260 ? 12.168 24.889 37.694 1.00 57.44 464 SER A O 1
ATOM 1950 N N . LEU A 1 261 ? 11.254 26.061 36.010 1.00 52.40 465 LEU A N 1
ATOM 1951 C CA . LEU A 1 261 ? 11.158 24.910 35.126 1.00 51.31 465 LEU A CA 1
ATOM 1952 C C . LEU A 1 261 ? 12.274 25.000 34.088 1.00 42.90 465 LEU A C 1
ATOM 1953 O O . LEU A 1 261 ? 12.838 26.054 33.870 1.00 41.30 465 LEU A O 1
ATOM 1958 N N . HIS A 1 262 ? 12.647 23.866 33.508 1.00 40.89 466 HIS A N 1
ATOM 1959 C CA . HIS A 1 262 ? 13.779 23.831 32.587 1.00 38.66 466 HIS A CA 1
ATOM 1960 C C . HIS A 1 262 ? 13.341 24.370 31.221 1.00 37.29 466 HIS A C 1
ATOM 1961 O O . HIS A 1 262 ? 12.299 23.944 30.700 1.00 34.66 466 HIS A O 1
ATOM 1968 N N . PRO A 1 263 ? 14.068 25.363 30.642 1.00 36.49 467 PRO A N 1
ATOM 1969 C CA . PRO A 1 263 ? 13.624 26.032 29.411 1.00 34.84 467 PRO A CA 1
ATOM 1970 C C . PRO A 1 263 ? 13.520 25.163 28.159 1.00 32.71 467 PRO A C 1
ATOM 1971 O O . PRO A 1 263 ? 12.744 25.460 27.257 1.00 31.16 467 PRO A O 1
ATOM 1975 N N . LEU A 1 264 ? 14.312 24.083 28.091 1.00 31.30 468 LEU A N 1
ATOM 1976 C CA . LEU A 1 264 ? 14.246 23.156 26.974 1.00 30.44 468 LEU A CA 1
ATOM 1977 C C . LEU A 1 264 ? 12.915 22.417 2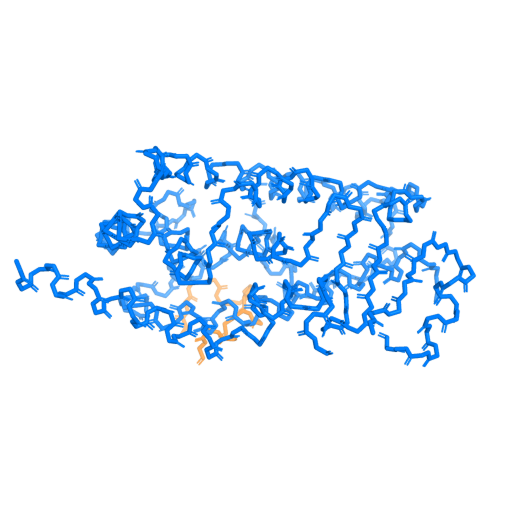7.070 1.00 29.77 468 LEU A C 1
ATOM 1978 O O . LEU A 1 264 ? 12.198 22.256 26.078 1.00 27.33 468 LEU A O 1
ATOM 1983 N N . LEU A 1 265 ? 12.541 22.070 28.306 1.00 29.83 469 LEU A N 1
ATOM 1984 C CA . LEU A 1 265 ? 11.314 21.326 28.505 1.00 30.31 469 LEU A CA 1
ATOM 1985 C C . LEU A 1 265 ? 10.134 22.243 28.243 1.00 30.09 469 LEU A C 1
ATOM 1986 O O . LEU A 1 265 ? 9.124 21.781 27.744 1.00 30.02 469 LEU A O 1
ATOM 1991 N N . GLN A 1 266 ? 10.270 23.526 28.593 1.00 31.86 470 GLN A N 1
ATOM 1992 C CA . GLN A 1 266 ? 9.235 24.513 28.327 1.00 33.67 470 GLN A CA 1
ATOM 1993 C C . GLN A 1 266 ? 9.003 24.646 26.825 1.00 31.86 470 GLN A C 1
ATOM 1994 O O . GLN A 1 266 ? 7.860 24.710 26.400 1.00 31.44 470 GLN A O 1
ATOM 2000 N N . GLU A 1 267 ? 10.073 24.637 26.028 1.00 29.99 471 GLU A N 1
ATOM 2001 C CA . GLU A 1 267 ? 9.905 24.603 24.578 1.00 31.12 471 GLU A CA 1
ATOM 2002 C C . GLU A 1 267 ? 9.082 23.388 24.145 1.00 30.36 471 GLU A C 1
ATOM 2003 O O . GLU A 1 267 ? 8.132 23.498 23.358 1.00 30.00 471 GLU A O 1
ATOM 2009 N N . ILE A 1 268 ? 9.433 22.208 24.676 1.00 28.84 472 ILE A N 1
ATOM 2010 C CA . ILE A 1 268 ? 8.733 20.991 24.285 1.00 29.04 472 ILE A CA 1
ATOM 2011 C C . ILE A 1 268 ? 7.266 21.040 24.693 1.00 30.11 472 ILE A C 1
ATOM 2012 O O . ILE A 1 268 ? 6.409 20.631 23.914 1.00 31.11 472 ILE A O 1
ATOM 2017 N N . TYR A 1 269 ? 6.994 21.484 25.920 1.00 29.88 473 TYR A N 1
ATOM 2018 C CA . TYR A 1 269 ? 5.663 21.444 26.503 1.00 32.97 473 TYR A CA 1
ATOM 2019 C C . TYR A 1 269 ? 4.756 22.556 25.955 1.00 34.18 473 TYR A C 1
ATOM 2020 O O . TYR A 1 269 ? 3.548 22.490 26.117 1.00 35.44 473 TYR A O 1
ATOM 2029 N N . LYS A 1 270 ? 5.315 23.630 25.388 1.00 34.94 474 LYS A N 1
ATOM 2030 C CA . LYS A 1 270 ? 4.505 24.774 24.957 1.00 39.62 474 LYS A CA 1
ATOM 2031 C C . LYS A 1 270 ? 3.529 24.360 23.852 1.00 40.53 474 LYS A C 1
ATOM 2032 O O . LYS A 1 270 ? 3.940 23.948 22.779 1.00 41.11 474 LYS A O 1
ATOM 2038 N N . ASP A 1 271 ? 2.228 24.428 24.147 1.00 44.27 475 ASP A N 1
ATOM 2039 C CA . ASP A 1 271 ? 1.153 24.081 23.228 1.00 47.10 475 ASP A CA 1
ATOM 2040 C C . ASP A 1 271 ? 1.232 22.616 22.811 1.00 47.37 475 ASP A C 1
ATOM 2041 O O . ASP A 1 271 ? 0.824 22.277 21.702 1.00 46.38 475 ASP A O 1
ATOM 2046 N N . LEU A 1 272 ? 1.742 21.767 23.716 1.00 46.65 476 LEU A N 1
ATOM 2047 C CA . LEU A 1 272 ? 1.669 20.321 23.583 1.00 48.93 476 LEU A CA 1
ATOM 2048 C C . LEU A 1 272 ? 0.362 19.815 24.183 1.00 54.17 476 LEU A C 1
ATOM 2049 O O . LEU A 1 272 ? 0.215 19.837 25.403 1.00 59.54 476 LEU A O 1
ATOM 2054 N N . TYR A 1 273 ? -0.558 19.323 23.349 1.00 59.18 477 TYR A N 1
ATOM 2055 C CA . TYR A 1 273 ? -1.790 18.696 23.831 1.00 61.09 477 TYR A CA 1
ATOM 2056 C C . TYR A 1 273 ? -2.671 19.690 24.614 1.00 68.35 477 TYR A C 1
ATOM 2057 O O . TYR A 1 273 ? -2.513 19.753 25.861 1.00 69.88 477 TYR A O 1
ATOM 2082 N N . THR B 2 3 ? 16.865 27.210 9.514 1.00 31.49 2 THR B N 1
ATOM 2083 C CA . THR B 2 3 ? 15.734 28.013 9.946 1.00 29.17 2 THR B CA 1
ATOM 2084 C C . THR B 2 3 ? 14.438 27.268 9.640 1.00 27.79 2 THR B C 1
ATOM 2085 O O . THR B 2 3 ? 14.388 26.391 8.782 1.00 28.41 2 THR B O 1
ATOM 2089 N N . HIS B 2 4 ? 13.390 27.588 10.395 1.00 26.99 3 HIS B N 1
ATOM 2090 C CA . HIS B 2 4 ? 12.078 26.968 10.228 1.00 27.28 3 HIS B CA 1
ATOM 2091 C C . HIS B 2 4 ? 11.048 27.925 10.810 1.00 26.41 3 HIS B C 1
ATOM 2092 O O . HIS B 2 4 ? 11.417 28.867 11.498 1.00 29.21 3 HIS B O 1
ATOM 2099 N N . HIS B 2 5 ? 9.761 27.670 10.573 1.00 28.82 4 HIS B N 1
ATOM 2100 C CA . HIS B 2 5 ? 8.719 28.650 10.881 1.00 31.57 4 HIS B CA 1
ATOM 2101 C C . HIS B 2 5 ? 8.676 29.003 12.366 1.00 31.17 4 HIS B C 1
ATOM 2102 O O . HIS B 2 5 ? 8.384 30.139 12.736 1.00 33.74 4 HIS B O 1
ATOM 2109 N N . ARG B 2 6 ? 8.893 28.021 13.247 1.00 28.36 5 ARG B N 1
ATOM 2110 C CA . ARG B 2 6 ? 8.703 28.273 14.671 1.00 28.06 5 ARG B CA 1
ATOM 2111 C C . ARG B 2 6 ? 10.033 28.421 15.398 1.00 27.71 5 ARG B C 1
ATOM 2112 O O . ARG B 2 6 ? 10.091 28.225 16.609 1.00 30.11 5 ARG B O 1
ATOM 2120 N N . ILE B 2 7 ? 11.113 28.729 14.672 1.00 26.67 6 ILE B N 1
ATOM 2121 C CA . ILE B 2 7 ? 12.427 28.701 15.280 1.00 26.49 6 ILE B CA 1
ATOM 2122 C C . ILE B 2 7 ? 12.478 29.611 16.507 1.00 29.64 6 ILE B C 1
ATOM 2123 O O . ILE B 2 7 ? 13.119 29.272 17.496 1.00 28.98 6 ILE B O 1
ATOM 2128 N N . SER B 2 8 ? 11.810 30.778 16.465 1.00 29.01 7 SER B N 1
ATOM 2129 C CA . SER B 2 8 ? 11.939 31.742 17.550 1.00 32.30 7 SER B CA 1
ATOM 2130 C C . SER B 2 8 ? 11.388 31.207 18.870 1.00 34.18 7 SER B C 1
ATOM 2131 O O . SER B 2 8 ? 11.692 31.786 19.908 1.00 36.00 7 SER B O 1
ATOM 2134 N N . ASP B 2 9 ? 10.618 30.102 18.821 1.00 34.03 8 ASP B N 1
ATOM 2135 C CA . ASP B 2 9 ? 10.069 29.444 20.005 1.00 34.87 8 ASP B CA 1
ATOM 2136 C C . ASP B 2 9 ? 10.846 28.160 20.306 1.00 33.46 8 ASP B C 1
ATOM 2137 O O . ASP B 2 9 ? 10.535 27.488 21.274 1.00 36.59 8 ASP B O 1
ATOM 2142 N N . TYR B 2 10 ? 11.879 27.853 19.524 1.00 31.60 9 TYR B N 1
ATOM 2143 C CA . TYR B 2 10 ? 12.616 26.605 19.694 1.00 28.98 9 TYR B CA 1
ATOM 2144 C C . TYR B 2 10 ? 14.118 26.853 19.604 1.00 29.05 9 TYR B C 1
ATOM 2145 O O . TYR B 2 10 ? 14.828 26.015 19.045 1.00 27.30 9 TYR B O 1
ATOM 2163 N N . ARG B 2 12 ? 16.449 26.373 21.804 1.00 28.94 11 ARG B N 1
ATOM 2164 C CA . ARG B 2 12 ? 17.234 25.341 22.468 1.00 29.07 11 ARG B CA 1
ATOM 2165 C C . ARG B 2 12 ? 17.128 24.009 21.721 1.00 26.55 11 ARG B C 1
ATOM 2166 O O . ARG B 2 12 ? 18.100 23.286 21.591 1.00 24.90 11 ARG B O 1
ATOM 2174 N N . LEU B 2 13 ? 15.926 23.657 21.287 1.00 26.93 12 LEU B N 1
ATOM 2175 C CA . LEU B 2 13 ? 15.746 22.396 20.561 1.00 26.41 12 LEU B CA 1
ATOM 2176 C C . LEU B 2 13 ? 16.461 22.453 19.219 1.00 26.54 12 LEU B C 1
ATOM 2177 O O . LEU B 2 13 ? 17.100 21.476 18.802 1.00 26.54 12 LEU B O 1
ATOM 2182 N N . THR B 2 14 ? 16.414 23.638 18.570 1.00 26.38 13 THR B N 1
ATOM 2183 C CA . THR B 2 14 ? 17.018 23.784 17.269 1.00 25.78 13 THR B CA 1
ATOM 2184 C C . THR B 2 14 ? 18.531 23.694 17.460 1.00 27.27 13 THR B C 1
ATOM 2185 O O . THR B 2 14 ? 19.233 23.099 16.634 1.00 28.90 13 THR B O 1
ATOM 2198 N N . LEU B 2 16 ? 19.999 21.774 19.370 1.00 25.40 15 LEU B N 1
ATOM 2199 C CA . LEU B 2 16 ? 20.365 20.366 19.459 1.00 25.81 15 LEU B CA 1
ATOM 2200 C C . LEU B 2 16 ? 20.263 19.700 18.089 1.00 26.02 15 LEU B C 1
ATOM 2201 O O . LEU B 2 16 ? 21.070 18.853 17.721 1.00 27.62 15 LEU B O 1
ATOM 2206 N N . LEU B 2 17 ? 19.174 19.976 17.378 1.00 25.51 16 LEU B N 1
ATOM 2207 C CA . LEU B 2 17 ? 18.919 19.287 16.130 1.00 26.42 16 LEU B CA 1
ATOM 2208 C C . LEU B 2 17 ? 19.869 19.745 15.023 1.00 30.04 16 LEU B C 1
ATOM 2209 O O . LEU B 2 17 ? 20.253 18.953 14.172 1.00 30.77 16 LEU B O 1
ATOM 2214 N N . CYS B 2 18 ? 20.234 21.027 15.017 1.00 31.01 17 CYS B N 1
ATOM 2215 C CA . CYS B 2 18 ? 20.867 21.619 13.850 1.00 33.42 17 CYS B CA 1
ATOM 2216 C C . CYS B 2 18 ? 22.239 22.179 14.218 1.00 39.72 17 CYS B C 1
ATOM 2217 O O . CYS B 2 18 ? 22.919 22.608 13.310 1.00 36.88 17 CYS B O 1
#

Solvent-accessible surface area: 13336 Å² total

Organism: Homo sapiens (NCBI:txid9606)

B-factor: mean 40.14, std 16.04, range [18.55, 111.1]

Foldseek 3Di:
DVLLVVLLVLLVLLLVLLVVLDVQFLVNLVCAVVVVVDAQEDEADVSVVVCVVVAPVPDLLVVVVLVQVVLVSQLRSVLSSLVSQPPLVVDDVVQSVLLSLQQSQLLVLVRQLSQDELFFGAPRSRNHTYGLNRQLVDDPPRNCLCVLSSVLSHVSCVLVDGSSLSSLLSNLLSLQLPGPPRDDSVSSVVSSVSSLVSNVVCCCVPPVVPPCSSVVSVVSSVVSSVSVVVNLVSVVVCVVVPVPRDHDVVNCVSSPPDD/DDDCVVVPVPVCVD

InterPro domains:
  IPR000536 Nuclear hormone receptor, ligand-binding domain [PF00104] (319-485)
  IPR000536 Nuclear hormone receptor, ligand-binding domain [PS51843] (238-503)
  IPR000536 Nuclear hormone receptor, ligand-binding domain [SM00430] (315-474)
  IPR001628 Zinc finger, nuclear hormone receptor-type [PF00105] (138-204)
  IPR001628 Zinc finger, nuclear hormone receptor-type [PR00047] (139-155)
  IPR001628 Zinc finger, nuclear hormone receptor-type [PR00047] (155-170)
  IPR001628 Zinc finger, nuclear hormone receptor-type [PR00047] (187-195)
  IPR001628 Zinc finger, nuclear hormone receptor-type [PR00047] (195-203)
  IPR001628 Zinc finger, nuclear hormone receptor-type [PS00031] (139-165)
  IPR001628 Zinc finger, nuclear hormone receptor-type [PS51030] (136-210)
  IPR001628 Zinc finger, nuclear hormone receptor-type [SM00399] (136-206)
  IPR001723 Nuclear hormone receptor [PR00398] (199-209)
  IPR001723 Nuclear hormone receptor [PR00398] (316-337)
  IPR001723 Nuclear hormone receptor [PR00398] (337-353)
  IPR001723 Nuclear hormone receptor [PR00398] (405-420)
  IPR001723 Nuclear hormone receptor [PR00398] (462-479)
  IPR003074 Peroxisome proliferator-activated receptor [PR01288] (228-242)
  IPR003074 Peroxisome proliferator-activated receptor [PR01288] (242-261)
  IPR003074 Peroxisome proliferator-activated receptor [PR01288] (355-368)
  IPR003074 Peroxisome proliferator-activated receptor [PR01288] (372-387)

GO terms:
  GO:0005515 protein binding (F, IPI)
  GO:0042802 identical protein binding (F, IPI)
  GO:0004879 nuclear receptor activity (F, IDA)
  GO:0005634 nucleus (C, IDA)
  GO:0035357 peroxisome proliferator activated receptor signaling pathway (P, IDA)
  GO:0003700 DNA-binding transcription factor activity (F, IDA)
  GO:0010629 negative regulation of gene expression (P, IDA)
  GO:1904893 negative regulation of receptor signaling pathway via STAT (P, IDA)
  GO:0035357 peroxisome proliferator activated receptor signaling pathway (P, IGI)
  GO:0010628 positive regulation of gene expression (P, IGI)
  GO:0010629 negative regulation of gene expression (P, IGI)
  GO:1903845 negative regulation of cellular response to transforming growth factor beta stimulus (P, IGI)
  GO:0060392 negative regulation of SMAD protein signal transduction (P, IGI)
  GO:0030512 negative regulation of transforming growth factor beta receptor signaling pathway (P, IGI)
  GO:0048662 negative regulation of smooth muscle cell proliferation (P, IGI)
  GO:0045668 negative regulation of osteoblast differentiation (P, IMP)
  GO:0030514 negative regulation of BMP signaling pathway (P, IMP)
  GO:0097677 STAT family protein binding (F, IPI)
  GO:0050699 WW domain binding (F, IMP)
  GO:0045944 positive regulation of transcription by RNA polymerase II (P, IDA)

Sequence (273 aa):
NPESADLRALAKHLYDSYIKSFPLTKAKARAILTGKTSPFVIYDMNSLMMGEDKIKKEVAIRIFQGCQFRSVEAVQEITEYAKSIPGFVNLDLNDQVTLLKYGVHEIIYTMLASLMNKDGVLISEGQGFMTREFLKSLRKPFGDFMEPKFEFAVKFNALELDDSDLAIFIAVIILSGDRPGLLNVKPIEDIQDNLLQALELQLKLNHPESSQLFAKLLQKMTDLRQIVTEHVQLLQVIKKTETDMSLHPLLQEIYKDLYTHHRISDYRLTLLC